Protein AF-A0A924GTP0-F1 (afdb_monomer)

Mean predicted aligned error: 14.66 Å

Secondary structure (DSSP, 8-state):
------------------PPPTT-----------HHHHHHHHHHHHHHHHHHHHHHHHHHHHHHHHHHHHHHHHHT-GGGSPPHHHH-TTS-HHHHHHHHHHHHSPPBS--HHHHHHHHHHTTPPPPGGGHHHHHHHHHHHHH-TTSPPHHHHHHHHHHHHHHBPP-HHHHHHHHHHHHHHTT-

Sequence (184 aa):
ASTDNKFEPYRPERSSEVRPDRNERPTFEERGPRLGDAAFRAQREAFEAANQALKKLNMHAHGEVLTNLLAAWEKRDPAQLPGAQELGKQVTPAVRSSWVQALASAPGKDATEALLRLEIAAELPTPAEHISARRMLQLQLLTKRNAPAPAETWGEDAAKVLGASFDAGNARRVQNALKALLKR

pLDDT: mean 79.03, std 15.85, range [40.62, 94.19]

Foldseek 3Di:
DDDDDDDDPDDPDPDPPDDPDPPPPPPPPPPPQDPVNVVVVVVVVVVVVVVVVVVVVLVVLLVVLLVLCLVCLQVLPLVSHDDQVSLHDLRDPVLNVLLSVLSVDAADADLLLLLLLLCVLLVHDDDPVCPVVNVVSVVVVVVVPPDDHSVVCNSVSLSNVSNHHDDPVSSVSSSSSSSSSSVD

Structure (mmCIF, N/CA/C/O backbone):
data_AF-A0A924GTP0-F1
#
_entry.id   AF-A0A924GTP0-F1
#
loop_
_atom_site.group_PDB
_atom_site.id
_atom_site.type_symbol
_atom_site.label_atom_id
_atom_site.label_alt_id
_atom_site.label_comp_id
_atom_site.label_asym_id
_atom_site.label_entity_id
_atom_site.label_seq_id
_atom_site.pdbx_PDB_ins_code
_atom_site.Cartn_x
_atom_site.Cartn_y
_atom_site.Cartn_z
_atom_site.occupancy
_atom_site.B_iso_or_equiv
_atom_site.auth_seq_id
_atom_site.auth_comp_id
_atom_site.auth_asym_id
_atom_site.auth_atom_id
_atom_site.pdbx_PDB_model_num
ATOM 1 N N . ALA A 1 1 ? 89.848 43.983 -44.344 1.00 41.53 1 ALA A N 1
ATOM 2 C CA . ALA A 1 1 ? 89.351 42.598 -44.471 1.00 41.53 1 ALA A CA 1
ATOM 3 C C . ALA A 1 1 ? 88.025 42.621 -45.225 1.00 41.53 1 ALA A C 1
ATOM 5 O O . ALA A 1 1 ? 87.325 43.619 -45.109 1.00 41.53 1 ALA A O 1
ATOM 6 N N . SER A 1 2 ? 87.730 41.536 -45.948 1.00 44.06 2 SER A N 1
ATOM 7 C CA . SER A 1 2 ? 86.544 41.256 -46.785 1.00 44.06 2 SER A CA 1
ATOM 8 C C . SER A 1 2 ? 86.540 41.906 -48.174 1.00 44.06 2 SER A C 1
ATOM 10 O O . SER A 1 2 ? 86.071 43.023 -48.335 1.00 44.06 2 SER A O 1
ATOM 12 N N . THR A 1 3 ? 87.284 41.375 -49.148 1.00 43.28 3 THR A N 1
ATOM 13 C CA . THR A 1 3 ? 86.959 40.239 -50.053 1.00 43.28 3 THR A CA 1
ATOM 14 C C . THR A 1 3 ? 85.779 40.498 -50.990 1.00 43.28 3 THR A C 1
ATOM 16 O O . THR A 1 3 ? 84.624 40.239 -50.662 1.00 43.28 3 THR A O 1
ATOM 19 N N . ASP A 1 4 ? 86.159 40.969 -52.177 1.00 46.31 4 ASP A N 1
ATOM 20 C CA . ASP A 1 4 ? 85.609 40.651 -53.495 1.00 46.31 4 ASP A CA 1
ATOM 21 C C . ASP A 1 4 ? 85.012 39.230 -53.556 1.00 46.31 4 ASP A C 1
ATOM 23 O O . ASP A 1 4 ? 85.678 38.267 -53.174 1.00 46.31 4 ASP A O 1
ATOM 27 N N . ASN A 1 5 ? 83.768 39.096 -54.024 1.00 45.53 5 ASN A N 1
ATOM 28 C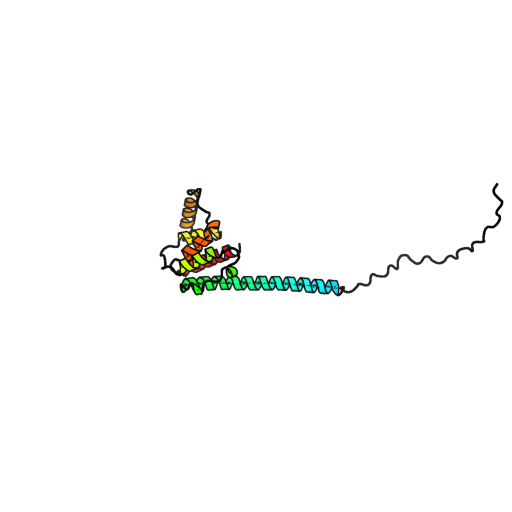 CA . ASN A 1 5 ? 83.212 37.819 -54.478 1.00 45.53 5 ASN A CA 1
ATOM 29 C C . ASN A 1 5 ? 82.166 38.045 -55.574 1.00 45.53 5 ASN A C 1
ATOM 31 O O . ASN A 1 5 ? 80.953 38.043 -55.381 1.00 45.53 5 ASN A O 1
ATOM 35 N N . LYS A 1 6 ? 82.725 38.225 -56.764 1.00 52.47 6 LYS A N 1
ATOM 36 C CA . LYS A 1 6 ? 82.162 37.959 -58.081 1.00 52.47 6 LYS A CA 1
ATOM 37 C C . LYS A 1 6 ? 81.762 36.481 -58.217 1.00 52.47 6 LYS A C 1
ATOM 39 O O . LYS A 1 6 ? 82.627 35.671 -58.520 1.00 52.47 6 LYS A O 1
ATOM 44 N N . PHE A 1 7 ? 80.484 36.141 -58.034 1.00 44.06 7 PHE A N 1
ATOM 45 C CA . PHE A 1 7 ? 79.791 35.047 -58.746 1.00 44.06 7 PHE A CA 1
ATOM 46 C C . PHE A 1 7 ? 78.300 35.028 -58.358 1.00 44.06 7 PHE A C 1
ATOM 48 O O . PHE A 1 7 ? 77.915 34.449 -57.345 1.00 44.06 7 PHE A O 1
ATOM 55 N N . GLU A 1 8 ? 77.443 35.661 -59.157 1.00 56.91 8 GLU A N 1
ATOM 56 C CA . GLU A 1 8 ? 76.010 35.357 -59.130 1.00 56.91 8 GLU A CA 1
ATOM 57 C C . GLU A 1 8 ? 75.779 34.083 -59.955 1.00 56.91 8 GLU A C 1
ATOM 59 O O . GLU A 1 8 ? 76.124 34.061 -61.141 1.00 56.91 8 GLU A O 1
ATOM 64 N N . PRO A 1 9 ? 75.209 33.005 -59.390 1.00 50.00 9 PRO A N 1
ATOM 65 C CA . PRO A 1 9 ? 74.742 31.907 -60.212 1.00 50.00 9 PRO A CA 1
ATOM 66 C C . PRO A 1 9 ? 73.464 32.347 -60.933 1.00 50.00 9 PRO A C 1
ATOM 68 O O . PRO A 1 9 ? 72.458 32.681 -60.305 1.00 50.00 9 PRO A O 1
ATOM 71 N N . TYR A 1 10 ? 73.523 32.325 -62.265 1.00 50.88 10 TYR A N 1
ATOM 72 C CA . TYR A 1 10 ? 72.381 32.417 -63.171 1.00 50.88 10 TYR A CA 1
ATOM 73 C C . TYR A 1 10 ? 71.217 31.560 -62.648 1.00 50.88 10 TYR A C 1
ATOM 75 O O . TYR A 1 10 ? 71.296 30.330 -62.602 1.00 50.88 10 TYR A O 1
ATOM 83 N N . ARG A 1 11 ? 70.143 32.222 -62.213 1.00 49.50 11 ARG A N 1
ATOM 84 C CA . ARG A 1 11 ? 68.898 31.585 -61.789 1.00 49.50 11 ARG A CA 1
ATOM 85 C C . ARG A 1 11 ? 68.015 31.500 -63.035 1.00 49.50 11 ARG A C 1
ATOM 87 O O . ARG A 1 11 ? 67.624 32.556 -63.527 1.00 49.50 11 ARG A O 1
ATOM 94 N N . PRO A 1 12 ? 67.719 30.310 -63.585 1.00 48.91 12 PRO A N 1
ATOM 95 C CA . PRO A 1 12 ? 66.824 30.232 -64.727 1.00 48.91 12 PRO A CA 1
ATOM 96 C C . PRO A 1 12 ? 65.453 30.776 -64.313 1.00 48.91 12 PRO A C 1
ATOM 98 O O . PRO A 1 12 ? 64.913 30.390 -63.271 1.00 48.91 12 PRO A O 1
ATOM 101 N N . GLU A 1 13 ? 64.944 31.709 -65.120 1.00 44.00 13 GLU A N 1
ATOM 102 C CA . GLU A 1 13 ? 63.572 32.213 -65.104 1.00 44.00 13 GLU A CA 1
ATOM 103 C C . GLU A 1 13 ? 62.615 31.050 -64.831 1.00 44.00 13 GLU A C 1
ATOM 105 O O . GLU A 1 13 ? 62.528 30.101 -65.616 1.00 44.00 13 GLU A O 1
ATOM 110 N N . ARG A 1 14 ? 61.932 31.097 -63.679 1.00 40.91 14 ARG A N 1
ATOM 111 C CA . ARG A 1 14 ? 60.849 30.165 -63.370 1.00 40.91 14 ARG A CA 1
ATOM 112 C C . ARG A 1 14 ? 59.786 30.382 -64.431 1.00 40.91 14 ARG A C 1
ATOM 114 O O . ARG A 1 14 ? 59.050 31.365 -64.389 1.00 40.91 14 ARG A O 1
ATOM 121 N N . SER A 1 15 ? 59.736 29.442 -65.363 1.00 40.62 15 SER A N 1
ATOM 122 C CA . SER A 1 15 ? 58.627 29.220 -66.269 1.00 40.62 15 SER A CA 1
ATOM 123 C C . SER A 1 15 ? 57.331 29.391 -65.485 1.00 40.62 15 SER A C 1
ATOM 125 O O . SER A 1 15 ? 57.176 28.864 -64.381 1.00 40.62 15 SER A O 1
ATOM 127 N N . SER A 1 16 ? 56.431 30.190 -66.038 1.00 53.84 16 SER A N 1
ATOM 128 C CA . SER A 1 16 ? 55.080 30.423 -65.558 1.00 53.84 16 SER A CA 1
ATOM 129 C C . SER A 1 16 ? 54.275 29.121 -65.567 1.00 53.84 16 SER A C 1
ATOM 131 O O . SER A 1 16 ? 53.451 28.892 -66.447 1.00 53.84 16 SER A O 1
ATOM 133 N N . GLU A 1 17 ? 54.516 28.256 -64.589 1.00 48.06 17 GLU A N 1
ATOM 134 C CA . GLU A 1 17 ? 53.697 27.085 -64.307 1.00 48.06 17 GLU A CA 1
ATOM 135 C C . GLU A 1 17 ? 52.576 27.499 -63.356 1.00 48.06 17 GLU A C 1
ATOM 137 O O . GLU A 1 17 ? 52.746 27.674 -62.149 1.00 48.06 17 GLU A O 1
ATOM 142 N N . VAL A 1 18 ? 51.438 27.780 -63.993 1.00 50.38 18 VAL A N 1
ATOM 143 C CA . VAL A 1 18 ? 50.067 27.521 -63.545 1.00 50.38 18 VAL A CA 1
ATOM 144 C C . VAL A 1 18 ? 49.963 27.183 -62.057 1.00 50.38 18 VAL A C 1
ATOM 146 O O . VAL A 1 18 ? 50.215 26.062 -61.622 1.00 50.38 18 VAL A O 1
ATOM 149 N N . ARG A 1 19 ? 49.527 28.167 -61.265 1.00 54.31 19 ARG A N 1
ATOM 150 C CA . ARG A 1 19 ? 49.005 27.912 -59.921 1.00 54.31 19 ARG A CA 1
ATOM 151 C C . ARG 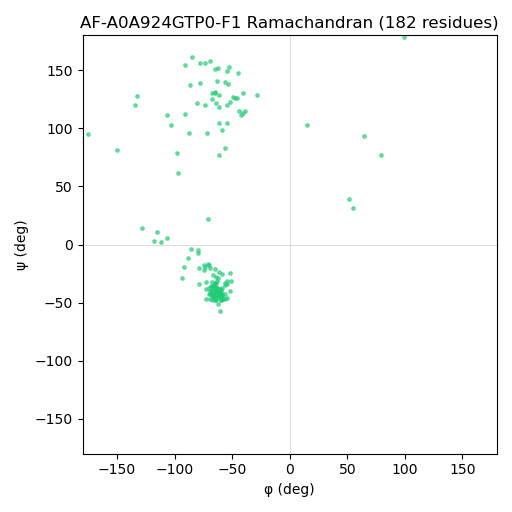A 1 19 ? 47.876 26.880 -60.047 1.00 54.31 19 ARG A C 1
ATOM 153 O O . ARG A 1 19 ? 46.903 27.199 -60.731 1.00 54.31 19 ARG A O 1
ATOM 160 N N . PRO A 1 20 ? 47.956 25.698 -59.411 1.00 48.50 20 PRO A N 1
ATOM 161 C CA . PRO A 1 20 ? 46.799 24.833 -59.343 1.00 48.50 20 PRO A CA 1
ATOM 162 C C . PRO A 1 20 ? 45.730 25.556 -58.524 1.00 48.50 20 PRO A C 1
ATOM 164 O O . PRO A 1 20 ? 45.992 26.153 -57.472 1.00 48.50 20 PRO A O 1
ATOM 167 N N . ASP A 1 21 ? 44.546 25.561 -59.109 1.00 51.19 21 ASP A N 1
ATOM 168 C CA . ASP A 1 21 ? 43.314 26.128 -58.609 1.00 51.19 21 ASP A CA 1
ATOM 169 C C . ASP A 1 21 ? 43.077 25.707 -57.146 1.00 51.19 21 ASP A C 1
ATOM 171 O O . ASP A 1 21 ? 43.093 24.530 -56.792 1.00 51.19 21 ASP A O 1
ATOM 175 N N . ARG A 1 22 ? 42.869 26.685 -56.256 1.00 51.41 22 ARG A N 1
ATOM 176 C CA . ARG A 1 22 ? 42.611 26.489 -54.814 1.00 51.41 22 ARG A CA 1
ATOM 177 C C . ARG A 1 22 ? 41.211 25.899 -54.551 1.00 51.41 22 ARG A C 1
ATOM 179 O O . ARG A 1 22 ? 40.677 26.059 -53.459 1.00 51.41 22 ARG A O 1
ATOM 186 N N . ASN A 1 23 ? 40.606 25.235 -55.528 1.00 51.03 23 ASN A N 1
ATOM 187 C CA . ASN A 1 23 ? 39.231 24.762 -55.453 1.00 51.03 23 ASN A CA 1
ATOM 188 C C . ASN A 1 23 ? 39.085 23.236 -55.537 1.00 51.03 23 ASN A C 1
ATOM 190 O O . ASN A 1 23 ? 37.979 22.731 -55.387 1.00 51.03 23 ASN A O 1
ATOM 194 N N . GLU A 1 24 ? 40.182 22.480 -55.611 1.00 50.56 24 GLU A N 1
ATOM 195 C CA . GLU A 1 24 ? 40.168 21.024 -55.411 1.00 50.56 24 GLU A CA 1
ATOM 196 C C . GLU A 1 24 ? 40.558 20.673 -53.973 1.00 50.56 24 GLU A C 1
ATOM 198 O O . GLU A 1 24 ? 41.538 19.991 -53.675 1.00 50.56 24 GLU A O 1
ATOM 203 N N . ARG A 1 25 ? 39.747 21.148 -53.025 1.00 48.94 25 ARG A N 1
ATOM 204 C CA . ARG A 1 25 ? 39.610 20.421 -51.763 1.00 48.94 25 ARG A CA 1
ATOM 205 C C . ARG A 1 25 ? 38.979 19.085 -52.168 1.00 48.94 25 ARG A C 1
ATOM 207 O O . ARG A 1 25 ? 37.904 19.152 -52.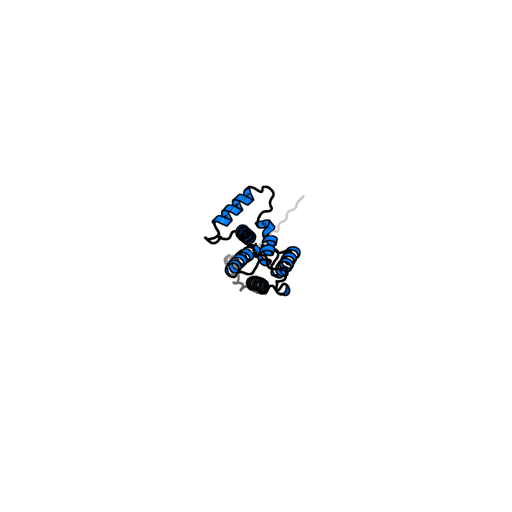765 1.00 48.94 25 ARG A O 1
ATOM 214 N N . PRO A 1 26 ? 39.589 17.910 -51.905 1.00 48.31 26 PRO A N 1
ATOM 215 C CA . PRO A 1 26 ? 38.904 16.654 -52.169 1.00 48.31 26 PRO A CA 1
ATOM 216 C C . PRO A 1 26 ? 37.554 16.773 -51.481 1.00 48.31 26 PRO A C 1
ATOM 218 O O . PRO A 1 26 ? 37.496 17.116 -50.291 1.00 48.31 26 PRO A O 1
ATOM 221 N N . THR A 1 27 ? 36.483 16.626 -52.265 1.00 52.38 27 THR A N 1
ATOM 222 C CA . THR A 1 27 ? 35.139 16.454 -51.735 1.00 52.38 27 THR A CA 1
ATOM 223 C C . THR A 1 27 ? 35.315 15.462 -50.608 1.00 52.38 27 THR A C 1
ATOM 225 O O . THR A 1 27 ? 35.855 14.377 -50.816 1.00 52.38 27 THR A O 1
ATOM 228 N N . PHE A 1 28 ? 35.055 15.905 -49.376 1.00 51.06 28 PHE A N 1
ATOM 229 C CA . PHE A 1 28 ? 35.079 15.008 -48.236 1.00 51.06 28 PHE A CA 1
ATOM 230 C C . PHE A 1 28 ? 34.110 13.921 -48.665 1.00 51.06 28 PHE A C 1
ATOM 232 O O . PHE A 1 28 ? 32.918 14.212 -48.766 1.00 51.06 28 PHE A O 1
ATOM 239 N N . GLU A 1 29 ? 34.632 12.754 -49.061 1.00 47.09 29 GLU A N 1
ATOM 240 C CA . GLU A 1 29 ? 33.796 11.616 -49.387 1.00 47.09 29 GLU A CA 1
ATOM 241 C C . GLU A 1 29 ? 32.792 11.569 -48.258 1.00 47.09 29 GLU A C 1
ATOM 243 O O . GLU A 1 29 ? 33.175 11.675 -47.082 1.00 47.09 29 GLU A O 1
ATOM 248 N N . GLU A 1 30 ? 31.520 11.564 -48.637 1.00 51.97 30 GLU A N 1
ATOM 249 C CA . GLU A 1 30 ? 30.397 11.323 -47.761 1.00 51.97 30 GLU A CA 1
ATOM 250 C C . GLU A 1 30 ? 30.678 9.966 -47.129 1.00 51.97 30 GLU A C 1
ATOM 252 O O . GLU A 1 30 ? 30.353 8.911 -47.668 1.00 51.97 30 GLU A O 1
ATOM 257 N N . ARG A 1 31 ? 31.490 10.001 -46.069 1.00 49.69 31 ARG A N 1
ATOM 258 C CA . ARG A 1 31 ? 32.124 8.839 -45.482 1.00 49.69 31 ARG A CA 1
ATOM 259 C C . ARG A 1 31 ? 30.954 8.161 -44.820 1.00 49.69 31 ARG A C 1
ATOM 261 O O . ARG A 1 31 ? 30.527 8.596 -43.748 1.00 49.69 31 ARG A O 1
ATOM 268 N N . GLY A 1 32 ? 30.387 7.200 -45.550 1.00 62.91 32 GLY A N 1
ATOM 269 C CA . GLY A 1 32 ? 29.200 6.467 -45.159 1.00 62.91 32 GLY A CA 1
ATOM 270 C C . GLY A 1 32 ? 29.324 6.062 -43.695 1.00 62.91 32 GLY A C 1
ATOM 271 O O . GLY A 1 32 ? 30.455 5.873 -43.225 1.00 62.91 32 GLY A O 1
ATOM 272 N N . PRO A 1 33 ? 28.195 6.005 -42.966 1.00 62.41 33 PRO A N 1
ATOM 273 C CA . PRO A 1 33 ? 28.162 5.972 -41.510 1.00 62.41 33 PRO A CA 1
ATOM 274 C C . PRO A 1 33 ? 29.266 5.067 -40.986 1.00 62.41 33 PRO A C 1
ATOM 276 O O . PRO A 1 33 ? 29.264 3.868 -41.273 1.00 62.41 33 PRO A O 1
ATOM 279 N N . ARG A 1 34 ? 30.265 5.653 -40.306 1.00 61.81 34 ARG A N 1
ATOM 280 C CA . ARG A 1 34 ? 31.403 4.885 -39.794 1.00 61.81 34 ARG A CA 1
ATOM 281 C C . ARG A 1 34 ? 30.820 3.689 -39.057 1.00 61.81 34 ARG A C 1
ATOM 283 O O . ARG A 1 34 ? 29.966 3.884 -38.198 1.00 61.81 34 ARG A O 1
ATOM 290 N N . LEU A 1 35 ? 31.258 2.475 -39.393 1.00 58.44 35 LEU A N 1
ATOM 291 C CA . LEU A 1 35 ? 30.751 1.251 -38.760 1.00 58.44 35 LEU A CA 1
ATOM 292 C C . LEU A 1 35 ? 30.803 1.358 -37.228 1.00 58.44 35 LEU A C 1
ATOM 294 O O . LEU A 1 35 ? 29.899 0.875 -36.564 1.00 58.44 35 LEU A O 1
ATOM 298 N N . GLY A 1 36 ? 31.784 2.091 -36.683 1.00 69.12 36 GLY A N 1
ATOM 299 C CA . GLY A 1 36 ? 31.811 2.514 -35.282 1.00 69.12 36 GLY A CA 1
ATOM 300 C C . GLY A 1 36 ? 30.624 3.399 -34.880 1.00 69.12 36 GLY A C 1
ATOM 301 O O . GLY A 1 36 ? 29.878 3.022 -33.991 1.00 69.12 36 GLY A O 1
ATOM 302 N N . ASP A 1 37 ? 30.391 4.538 -35.534 1.00 72.81 37 ASP A N 1
ATOM 303 C CA . ASP A 1 37 ? 29.291 5.456 -35.187 1.00 72.81 37 ASP A CA 1
ATOM 304 C C . ASP A 1 37 ? 27.899 4.820 -35.365 1.00 72.81 37 ASP A C 1
ATOM 306 O O . ASP A 1 37 ? 27.010 5.046 -34.543 1.00 72.81 37 ASP A O 1
ATOM 310 N N . ALA A 1 38 ? 27.701 3.996 -36.399 1.00 74.69 38 ALA A N 1
ATOM 311 C CA . ALA A 1 38 ? 26.460 3.250 -36.612 1.00 74.69 38 ALA A CA 1
ATOM 312 C C . ALA A 1 38 ? 26.278 2.124 -35.578 1.00 74.69 38 ALA A C 1
ATOM 314 O O . ALA A 1 38 ? 25.193 1.984 -35.015 1.00 74.69 38 ALA A O 1
ATOM 315 N N . ALA A 1 39 ? 27.337 1.369 -35.262 1.00 72.94 39 ALA A N 1
ATOM 316 C CA . ALA A 1 39 ? 27.290 0.322 -34.242 1.00 72.94 39 ALA A CA 1
ATOM 317 C C . ALA A 1 39 ? 27.128 0.890 -32.824 1.00 72.94 39 ALA A C 1
ATOM 319 O O . ALA A 1 39 ? 26.391 0.314 -32.031 1.00 72.94 39 ALA A O 1
ATOM 320 N N . PHE A 1 40 ? 27.735 2.036 -32.497 1.00 75.06 40 PHE A N 1
ATOM 321 C CA . PHE A 1 40 ? 27.538 2.708 -31.209 1.00 75.06 40 PHE A CA 1
ATOM 322 C C . PHE A 1 40 ? 26.128 3.282 -31.070 1.00 75.06 40 PHE A C 1
ATOM 324 O O . PHE A 1 40 ? 25.565 3.234 -29.977 1.00 75.06 40 PHE A O 1
ATOM 331 N N . ARG A 1 41 ? 25.518 3.782 -32.155 1.00 79.38 41 ARG A N 1
ATOM 332 C CA . ARG A 1 41 ? 24.093 4.151 -32.148 1.00 79.38 41 ARG A CA 1
ATOM 333 C C . ARG A 1 41 ? 23.207 2.931 -31.946 1.00 79.38 41 ARG A C 1
ATOM 335 O O . ARG A 1 41 ? 22.395 2.957 -31.034 1.00 79.38 41 ARG A O 1
ATOM 342 N N . ALA A 1 42 ? 23.436 1.849 -32.688 1.00 80.25 42 ALA A N 1
ATOM 343 C CA . ALA A 1 42 ? 22.695 0.602 -32.513 1.00 80.25 42 ALA A CA 1
ATOM 344 C C . ALA A 1 42 ? 22.861 0.020 -31.096 1.00 80.25 42 ALA A C 1
ATOM 346 O O . ALA A 1 42 ? 21.894 -0.439 -30.500 1.00 80.25 42 ALA A O 1
ATOM 347 N N . GLN A 1 43 ? 24.061 0.090 -30.507 1.00 79.44 43 GLN A N 1
ATOM 348 C CA . GLN A 1 43 ? 24.315 -0.332 -29.128 1.00 79.44 43 GLN A CA 1
ATOM 349 C C . GLN A 1 43 ? 23.608 0.578 -28.115 1.00 79.44 43 GLN A C 1
ATOM 351 O O . GLN A 1 43 ? 23.033 0.086 -27.145 1.00 79.44 43 GLN A O 1
ATOM 356 N N . ARG A 1 44 ? 23.629 1.898 -28.333 1.00 85.25 44 ARG A N 1
ATOM 357 C CA . ARG A 1 44 ? 22.935 2.871 -27.481 1.00 85.25 44 ARG A CA 1
ATOM 358 C C . ARG A 1 44 ? 21.422 2.683 -27.548 1.00 85.25 44 ARG A C 1
ATOM 360 O O . ARG A 1 44 ? 20.782 2.654 -26.504 1.00 85.25 44 ARG A O 1
ATOM 367 N N . GLU A 1 45 ? 20.877 2.490 -28.743 1.00 83.19 45 GLU A N 1
ATOM 368 C CA . GLU A 1 45 ? 19.465 2.186 -28.983 1.00 83.19 45 GLU A CA 1
ATOM 369 C C . GLU A 1 45 ? 19.075 0.836 -28.374 1.00 83.19 45 GLU A C 1
ATOM 371 O O . GLU A 1 45 ? 18.039 0.745 -27.724 1.00 83.19 45 GLU A O 1
ATOM 376 N N . ALA A 1 46 ? 19.917 -0.197 -28.487 1.00 76.62 46 ALA A N 1
ATOM 377 C CA . ALA A 1 46 ? 19.684 -1.495 -27.855 1.00 76.62 46 ALA A CA 1
ATOM 378 C C . ALA A 1 46 ? 19.706 -1.405 -26.321 1.00 76.62 46 ALA A C 1
ATOM 380 O O . ALA A 1 46 ? 18.868 -2.011 -25.654 1.00 76.62 46 ALA A O 1
ATOM 381 N N . PHE A 1 47 ? 20.622 -0.622 -25.746 1.00 83.06 47 PHE A N 1
ATOM 382 C CA . PHE A 1 47 ? 20.675 -0.382 -24.304 1.00 83.06 47 PHE A CA 1
ATOM 383 C C . PHE A 1 47 ? 19.468 0.427 -23.818 1.00 83.06 47 PHE A C 1
ATOM 385 O O . PHE A 1 47 ? 18.889 0.136 -22.770 1.00 83.06 47 PHE A O 1
ATOM 392 N N . GLU A 1 48 ? 19.045 1.428 -24.584 1.00 84.06 48 GLU A N 1
ATOM 393 C CA . GLU A 1 48 ? 17.847 2.204 -24.290 1.00 84.06 48 GLU A CA 1
ATOM 394 C C . GLU A 1 48 ? 16.580 1.346 -24.409 1.00 84.06 48 GLU A C 1
ATOM 396 O O . GLU A 1 48 ? 15.747 1.362 -23.504 1.00 84.06 48 GLU A O 1
ATOM 401 N N . ALA A 1 49 ? 16.475 0.511 -25.444 1.00 78.31 49 ALA A N 1
ATOM 402 C CA . ALA A 1 49 ? 15.395 -0.453 -25.622 1.00 78.31 49 ALA A CA 1
ATOM 403 C C . ALA A 1 49 ? 15.363 -1.497 -24.495 1.00 78.31 49 ALA A C 1
ATOM 405 O O . ALA A 1 49 ? 14.285 -1.800 -23.986 1.00 78.31 49 ALA A O 1
ATOM 406 N N . ALA A 1 50 ? 16.519 -1.997 -24.047 1.00 71.81 50 ALA A N 1
ATOM 407 C CA . ALA A 1 50 ? 16.620 -2.907 -22.908 1.00 71.81 50 ALA A CA 1
ATOM 408 C C . ALA A 1 50 ? 16.163 -2.230 -21.608 1.00 71.81 50 ALA A C 1
ATOM 410 O O . ALA A 1 50 ? 15.357 -2.794 -20.872 1.00 71.81 50 ALA A O 1
ATOM 411 N N . ASN A 1 51 ? 16.584 -0.989 -21.351 1.00 81.50 51 ASN A N 1
ATOM 412 C CA . ASN A 1 51 ? 16.112 -0.226 -20.194 1.00 81.50 51 ASN A CA 1
ATOM 413 C C . ASN A 1 51 ? 14.609 0.067 -20.262 1.00 81.50 51 ASN A C 1
ATOM 415 O O . ASN A 1 51 ? 13.912 -0.023 -19.251 1.00 81.50 51 ASN A O 1
ATOM 419 N N . GLN A 1 52 ? 14.079 0.383 -21.445 1.00 79.31 52 GLN A N 1
ATOM 420 C CA . GLN A 1 52 ? 12.643 0.560 -21.645 1.00 79.31 52 GLN A CA 1
ATOM 421 C C . GLN A 1 52 ? 11.879 -0.755 -21.452 1.00 79.31 52 GLN A C 1
ATOM 423 O O . GLN A 1 52 ? 10.813 -0.742 -20.841 1.00 79.31 52 GLN A O 1
ATOM 428 N N . ALA A 1 53 ? 12.410 -1.885 -21.921 1.00 68.19 53 ALA A N 1
ATOM 429 C CA . ALA A 1 53 ? 11.831 -3.208 -21.710 1.00 68.19 53 ALA A CA 1
ATOM 430 C C . ALA A 1 53 ? 11.839 -3.589 -20.224 1.00 68.19 53 ALA A C 1
ATOM 432 O O . ALA A 1 53 ? 10.803 -3.989 -19.707 1.00 68.19 53 ALA A O 1
ATOM 433 N N . LEU A 1 54 ? 12.943 -3.362 -19.507 1.00 68.81 54 LEU A N 1
ATOM 434 C CA . LEU A 1 54 ? 13.025 -3.552 -18.055 1.00 68.81 54 LEU A CA 1
ATOM 435 C C . LEU A 1 54 ? 12.038 -2.649 -17.311 1.00 68.81 54 LEU A C 1
ATOM 437 O O . LEU A 1 54 ? 11.345 -3.105 -16.408 1.00 68.81 54 LEU A O 1
ATOM 441 N N . LYS A 1 55 ? 11.903 -1.382 -17.717 1.00 69.94 55 LYS A N 1
ATOM 442 C CA . LYS A 1 55 ? 10.912 -0.468 -17.138 1.00 69.94 55 LYS A CA 1
ATOM 443 C C . LYS A 1 55 ? 9.483 -0.951 -17.391 1.00 69.94 55 LYS A C 1
ATOM 445 O O . LYS A 1 55 ? 8.662 -0.892 -16.480 1.00 69.94 55 LYS A O 1
ATOM 450 N N . LYS A 1 56 ? 9.186 -1.455 -18.594 1.00 63.09 56 LYS A N 1
ATOM 451 C CA . LYS A 1 56 ? 7.882 -2.044 -18.939 1.00 63.09 56 LYS A CA 1
ATOM 452 C C . LYS A 1 56 ? 7.611 -3.306 -18.118 1.00 63.09 56 LYS A C 1
ATOM 454 O O . LYS A 1 56 ? 6.546 -3.402 -17.520 1.00 63.09 56 LYS A O 1
ATOM 459 N N . LEU A 1 57 ? 8.573 -4.222 -18.028 1.00 58.16 57 LEU A N 1
ATOM 460 C CA . LEU A 1 57 ? 8.469 -5.441 -17.222 1.00 58.16 57 LEU A CA 1
ATOM 461 C C . LEU A 1 57 ? 8.265 -5.115 -15.746 1.00 58.16 57 LEU A C 1
ATOM 463 O O . LEU A 1 57 ? 7.345 -5.647 -15.142 1.00 58.16 57 LEU A O 1
ATOM 467 N N . ASN A 1 58 ? 9.027 -4.171 -15.194 1.00 63.88 58 ASN A N 1
ATOM 468 C CA . ASN A 1 58 ? 8.833 -3.717 -13.821 1.00 63.88 58 ASN A CA 1
ATOM 469 C C . ASN A 1 58 ? 7.446 -3.097 -13.638 1.00 63.88 58 ASN A C 1
ATOM 471 O O . ASN A 1 58 ? 6.768 -3.405 -12.670 1.00 63.88 58 ASN A O 1
ATOM 475 N N . MET A 1 59 ? 6.963 -2.273 -14.574 1.00 64.56 59 MET A N 1
ATOM 476 C CA . MET A 1 59 ? 5.601 -1.727 -14.504 1.00 64.56 59 MET A CA 1
ATOM 477 C C . MET A 1 59 ? 4.517 -2.815 -14.525 1.00 64.56 59 MET A C 1
ATOM 479 O O . MET A 1 59 ? 3.524 -2.675 -13.808 1.00 64.56 59 MET A O 1
ATOM 483 N N . HIS A 1 60 ? 4.697 -3.875 -15.315 1.00 61.66 60 HIS A N 1
ATOM 484 C CA . HIS A 1 60 ? 3.795 -5.029 -15.338 1.00 61.66 60 HIS A CA 1
ATOM 485 C C . HIS A 1 60 ? 3.881 -5.840 -14.037 1.00 61.66 60 HIS A C 1
ATOM 487 O O . HIS A 1 60 ? 2.849 -6.084 -13.413 1.00 61.66 60 HIS A O 1
ATOM 493 N N . ALA A 1 61 ? 5.093 -6.142 -13.570 1.00 69.12 61 ALA A N 1
ATOM 494 C CA . ALA A 1 61 ? 5.339 -6.849 -12.318 1.00 69.12 61 ALA A CA 1
ATOM 495 C C . ALA A 1 61 ? 4.779 -6.082 -11.109 1.00 69.12 61 ALA A C 1
ATOM 497 O O . ALA A 1 61 ? 4.109 -6.666 -10.270 1.00 69.12 61 ALA A O 1
ATOM 498 N N . HIS A 1 62 ? 4.934 -4.756 -11.041 1.00 70.94 62 HIS A N 1
ATOM 499 C CA . HIS A 1 62 ? 4.350 -3.945 -9.964 1.00 70.94 62 HIS A CA 1
ATOM 500 C C . HIS A 1 62 ? 2.811 -3.983 -9.957 1.00 70.94 62 HIS A C 1
ATOM 502 O O . HIS A 1 62 ? 2.192 -3.879 -8.897 1.00 70.94 62 HIS A O 1
ATOM 508 N N . GLY A 1 63 ? 2.174 -4.120 -11.126 1.00 76.69 63 GLY A N 1
ATOM 509 C CA . GLY A 1 63 ? 0.724 -4.312 -11.221 1.00 76.69 63 GLY A CA 1
ATOM 510 C C . GLY A 1 63 ? 0.279 -5.678 -10.694 1.00 76.69 63 GLY A C 1
ATOM 511 O O . GLY A 1 63 ? -0.729 -5.774 -9.989 1.00 76.69 63 GLY A O 1
ATOM 512 N N . GLU A 1 64 ? 1.056 -6.715 -10.989 1.00 83.44 64 GLU A N 1
ATOM 513 C CA . GLU A 1 64 ? 0.835 -8.077 -10.501 1.00 83.44 64 GLU A CA 1
ATOM 514 C C . GLU A 1 64 ? 1.057 -8.180 -8.985 1.00 83.44 64 GLU A C 1
ATOM 516 O O . GLU A 1 64 ? 0.203 -8.698 -8.275 1.00 83.44 64 GLU A O 1
ATOM 521 N N . VAL A 1 65 ? 2.119 -7.563 -8.462 1.00 88.00 65 VAL A N 1
ATOM 522 C CA . VAL A 1 65 ? 2.436 -7.481 -7.025 1.00 88.00 65 VAL A CA 1
ATOM 523 C C . VAL A 1 65 ? 1.274 -6.897 -6.220 1.00 88.00 65 VAL A C 1
ATOM 525 O O . VAL A 1 65 ? 0.883 -7.461 -5.201 1.00 88.00 65 VAL A O 1
ATOM 528 N N . LEU A 1 66 ? 0.672 -5.796 -6.682 1.00 87.38 66 LEU A N 1
ATOM 529 C CA . LEU A 1 66 ? -0.501 -5.214 -6.018 1.00 87.38 66 LEU A CA 1
ATOM 530 C C . LEU A 1 66 ? -1.717 -6.144 -6.062 1.00 87.38 66 LEU A C 1
ATOM 532 O O . LEU A 1 66 ? -2.495 -6.177 -5.113 1.00 87.38 66 LEU A O 1
ATOM 536 N N . THR A 1 67 ? -1.885 -6.889 -7.152 1.00 87.94 67 THR A N 1
ATOM 537 C CA . THR A 1 67 ? -2.985 -7.851 -7.298 1.00 87.94 67 THR A CA 1
ATOM 538 C C . THR A 1 67 ? -2.792 -9.035 -6.349 1.00 87.94 67 THR A C 1
ATOM 540 O O . THR A 1 67 ? -3.727 -9.407 -5.644 1.00 87.94 67 THR A O 1
ATOM 543 N N . ASN A 1 68 ? -1.565 -9.548 -6.239 1.00 89.19 68 ASN A N 1
ATOM 544 C CA . ASN A 1 68 ? -1.195 -10.608 -5.301 1.00 89.19 68 ASN A CA 1
ATOM 545 C C . ASN A 1 68 ? -1.352 -10.155 -3.844 1.00 89.19 68 ASN A C 1
ATOM 547 O O . ASN A 1 68 ? -1.871 -10.906 -3.025 1.00 89.19 68 ASN A O 1
ATOM 551 N N . LEU A 1 69 ? -0.996 -8.906 -3.524 1.00 91.19 69 LEU A N 1
ATOM 552 C CA . LEU A 1 69 ? -1.214 -8.329 -2.194 1.00 91.19 69 LEU A CA 1
ATOM 553 C C . LEU A 1 69 ? -2.704 -8.268 -1.826 1.00 91.19 69 LEU A C 1
ATOM 555 O O . LEU A 1 69 ? -3.069 -8.611 -0.703 1.00 91.19 69 LEU A O 1
ATOM 559 N N . LEU A 1 70 ? -3.574 -7.865 -2.757 1.00 91.69 70 LEU A N 1
ATOM 560 C CA . LEU A 1 70 ? -5.022 -7.860 -2.517 1.00 91.69 70 LEU A CA 1
ATOM 561 C C . LEU A 1 70 ? -5.587 -9.276 -2.384 1.00 91.69 70 LEU A C 1
ATOM 563 O O . LEU A 1 70 ? -6.404 -9.506 -1.499 1.00 91.69 70 LEU A O 1
ATOM 567 N N . ALA A 1 71 ? -5.129 -10.222 -3.207 1.00 91.38 71 ALA A N 1
ATOM 568 C CA . ALA A 1 71 ? -5.540 -11.622 -3.119 1.00 91.38 71 ALA A CA 1
ATOM 569 C C . ALA A 1 71 ? -5.103 -12.266 -1.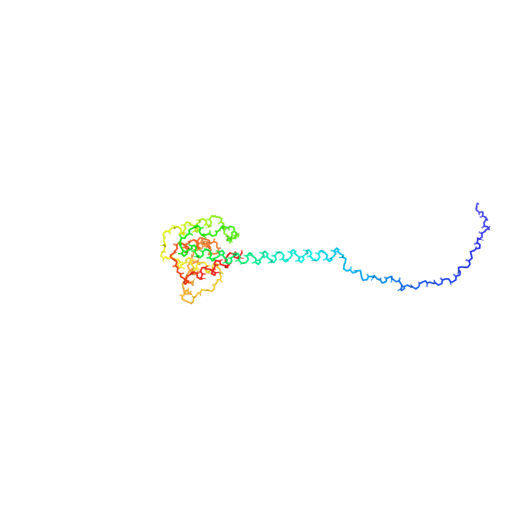792 1.00 91.38 71 ALA A C 1
ATOM 571 O O . ALA A 1 71 ? -5.874 -13.004 -1.179 1.00 91.38 71 ALA A O 1
ATOM 572 N N . ALA A 1 72 ? -3.896 -11.946 -1.314 1.00 91.88 72 ALA A N 1
ATOM 573 C CA . ALA A 1 72 ? -3.417 -12.340 0.007 1.00 91.88 72 ALA A CA 1
ATOM 574 C C . ALA A 1 72 ? -4.314 -11.764 1.111 1.00 91.88 72 ALA A C 1
ATOM 576 O O . ALA A 1 72 ? -4.676 -12.479 2.043 1.00 91.88 72 ALA A O 1
ATOM 577 N N . TRP A 1 73 ? -4.727 -10.497 0.983 1.00 92.56 73 TRP A N 1
ATOM 578 C CA . TRP A 1 73 ? -5.635 -9.864 1.938 1.00 92.56 73 TRP A CA 1
ATOM 579 C C . TRP A 1 73 ? -7.029 -10.501 1.956 1.00 92.56 73 TRP A C 1
ATOM 581 O O . TRP A 1 73 ? -7.536 -10.832 3.027 1.00 92.56 73 TRP A O 1
ATOM 591 N N . GLU A 1 74 ? -7.612 -10.735 0.782 1.00 91.25 74 GLU A N 1
ATOM 592 C CA . GLU A 1 74 ? -8.913 -11.387 0.609 1.00 91.25 74 GLU A CA 1
ATOM 593 C C . GLU A 1 74 ? -8.923 -12.804 1.198 1.00 91.25 74 GLU A C 1
ATOM 595 O O . GLU A 1 74 ? -9.814 -13.155 1.969 1.00 91.25 74 GLU A O 1
ATOM 600 N N . LYS A 1 75 ? -7.896 -13.607 0.890 1.00 90.19 75 LYS A N 1
ATOM 601 C CA . LYS A 1 75 ? -7.762 -14.988 1.383 1.00 90.19 75 LYS A CA 1
ATOM 602 C C . LYS A 1 75 ? -7.225 -15.084 2.808 1.00 90.19 75 LYS A C 1
ATOM 604 O O . LYS A 1 75 ? -7.175 -16.184 3.354 1.00 90.19 75 LYS A O 1
ATOM 609 N N . ARG A 1 76 ? -6.796 -13.962 3.396 1.00 89.69 76 ARG A N 1
ATOM 610 C CA . ARG A 1 76 ? -6.059 -13.917 4.667 1.00 89.69 76 ARG A CA 1
ATOM 611 C C . ARG A 1 76 ? -4.842 -14.843 4.690 1.00 89.69 76 ARG A C 1
ATOM 613 O O . ARG A 1 76 ? -4.536 -15.453 5.710 1.00 89.69 76 ARG A O 1
ATOM 620 N N . ASP A 1 77 ? -4.134 -14.923 3.567 1.00 89.19 77 ASP A N 1
ATOM 621 C CA . ASP A 1 77 ? -2.968 -15.789 3.415 1.00 89.19 77 ASP A CA 1
ATOM 622 C C . ASP A 1 77 ? -1.656 -14.984 3.496 1.00 89.19 77 ASP A C 1
ATOM 624 O O . ASP A 1 77 ? -1.266 -14.339 2.515 1.00 89.19 77 ASP A O 1
ATOM 628 N N . PRO A 1 78 ? -0.932 -15.023 4.633 1.00 88.06 78 PRO A N 1
ATOM 629 C CA . PRO A 1 78 ? 0.360 -14.357 4.777 1.00 88.06 78 PRO A CA 1
ATOM 630 C C . PRO A 1 78 ? 1.437 -14.869 3.815 1.00 88.06 78 PRO A C 1
ATOM 632 O O . PRO A 1 78 ? 2.369 -14.123 3.513 1.00 88.06 78 PRO A O 1
ATOM 635 N N . ALA A 1 79 ? 1.327 -16.103 3.313 1.00 86.00 79 ALA A N 1
ATOM 636 C CA . ALA A 1 79 ? 2.310 -16.677 2.398 1.00 86.00 79 ALA A CA 1
ATOM 637 C C . ALA A 1 79 ? 2.212 -16.093 0.979 1.00 86.00 79 ALA A C 1
ATOM 639 O O . ALA A 1 79 ? 3.197 -16.114 0.243 1.00 86.00 79 ALA A O 1
ATOM 640 N N . GLN A 1 80 ? 1.055 -15.535 0.605 1.00 85.81 80 GLN A N 1
ATOM 641 C CA . GLN A 1 80 ? 0.830 -14.907 -0.704 1.00 85.81 80 GLN A CA 1
ATOM 642 C C . GLN A 1 80 ? 1.267 -13.435 -0.758 1.00 85.81 80 GLN A C 1
ATOM 644 O O . GLN A 1 80 ? 1.215 -12.822 -1.824 1.00 85.81 80 GLN A O 1
ATOM 649 N N . LEU A 1 81 ? 1.717 -12.851 0.361 1.00 87.75 81 LEU A N 1
ATOM 650 C CA . LEU A 1 81 ? 2.248 -11.488 0.360 1.00 87.75 81 LEU A CA 1
ATOM 651 C C . LEU A 1 81 ? 3.569 -11.416 -0.422 1.00 87.75 81 LEU A C 1
ATOM 653 O O . LEU A 1 81 ? 4.536 -12.090 -0.036 1.00 87.75 81 LEU A O 1
ATOM 657 N N . PRO A 1 82 ? 3.664 -10.526 -1.429 1.00 87.31 82 PRO A N 1
ATOM 658 C CA . PRO A 1 82 ? 4.890 -10.313 -2.190 1.00 87.31 82 PRO A CA 1
ATOM 659 C C . PRO A 1 82 ? 6.105 -10.019 -1.304 1.00 87.31 82 PRO A C 1
ATOM 661 O O . PRO A 1 82 ? 5.997 -9.499 -0.183 1.00 87.31 82 PRO A O 1
ATOM 664 N N . GLY A 1 83 ? 7.286 -10.356 -1.811 1.00 85.38 83 GLY A N 1
ATOM 665 C CA . GLY A 1 83 ? 8.554 -10.050 -1.165 1.00 85.38 83 GLY A CA 1
ATOM 666 C C . GLY A 1 83 ? 8.776 -8.542 -1.024 1.00 85.38 83 GLY A C 1
ATOM 667 O O . GLY A 1 83 ? 8.325 -7.750 -1.848 1.00 85.38 83 GLY A O 1
ATOM 668 N N . ALA A 1 84 ? 9.540 -8.127 -0.006 1.00 84.50 84 ALA A N 1
ATOM 669 C CA . ALA A 1 84 ? 9.881 -6.711 0.191 1.00 84.50 84 ALA A CA 1
ATOM 670 C C . ALA A 1 84 ? 10.570 -6.096 -1.047 1.00 84.50 84 ALA A C 1
ATOM 672 O O . ALA A 1 84 ? 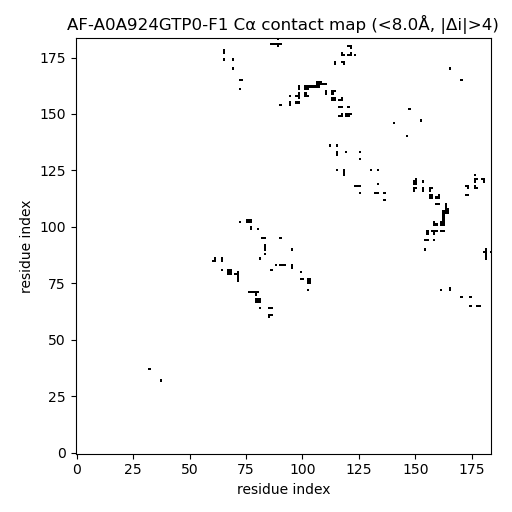10.301 -4.956 -1.408 1.00 84.50 84 ALA A O 1
ATOM 673 N N . GLN A 1 85 ? 11.388 -6.882 -1.756 1.00 82.00 85 GLN A N 1
ATOM 674 C CA . GLN A 1 85 ? 12.043 -6.457 -2.995 1.00 82.00 85 GLN A CA 1
ATOM 675 C C . GLN A 1 85 ? 11.050 -6.180 -4.138 1.00 82.00 85 GLN A C 1
ATOM 677 O O . GLN A 1 85 ? 11.282 -5.281 -4.944 1.00 82.00 85 GLN A O 1
ATOM 682 N N . GLU A 1 86 ? 9.950 -6.932 -4.204 1.00 84.12 86 GLU A N 1
ATOM 683 C CA . GLU A 1 86 ? 8.922 -6.812 -5.247 1.00 84.12 86 GLU A CA 1
ATOM 684 C C . GLU A 1 86 ? 7.987 -5.622 -4.989 1.00 84.12 86 GLU A C 1
ATOM 686 O O . GLU A 1 86 ? 7.549 -4.946 -5.922 1.00 84.12 86 GLU A O 1
ATOM 691 N N . LEU A 1 87 ? 7.731 -5.332 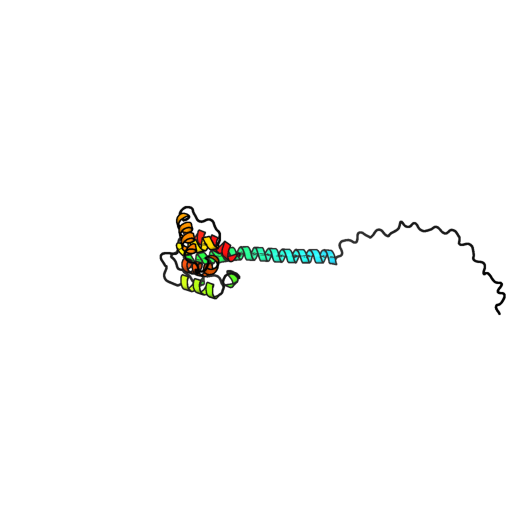-3.708 1.00 83.25 87 LEU A N 1
ATOM 692 C CA . LEU A 1 87 ? 7.006 -4.139 -3.259 1.00 83.25 87 LEU A CA 1
ATOM 693 C C . LEU A 1 87 ? 7.789 -2.851 -3.550 1.00 83.25 87 LEU A C 1
ATOM 695 O O . LEU A 1 87 ? 7.191 -1.800 -3.767 1.00 83.25 87 LEU A O 1
ATOM 699 N N . GLY A 1 88 ? 9.116 -2.940 -3.630 1.00 83.69 88 GLY A N 1
ATOM 700 C CA . GLY A 1 88 ? 9.995 -1.844 -4.012 1.00 83.69 88 GLY A CA 1
ATOM 701 C C . GLY A 1 88 ? 10.650 -1.150 -2.820 1.00 83.69 88 GLY A C 1
ATOM 702 O O . GLY A 1 88 ? 10.434 -1.481 -1.659 1.00 83.69 88 GLY A O 1
ATOM 703 N N . LYS A 1 89 ? 11.486 -0.152 -3.122 1.00 85.12 89 LYS A N 1
ATOM 704 C CA . LYS A 1 89 ? 12.407 0.473 -2.153 1.00 85.12 89 LYS A CA 1
ATOM 705 C C . LYS A 1 89 ? 11.713 1.218 -1.009 1.00 85.12 89 LYS A C 1
ATOM 707 O O . LYS A 1 89 ? 12.336 1.440 0.022 1.00 85.12 89 LYS A O 1
ATOM 712 N N . GLN A 1 90 ? 10.450 1.598 -1.195 1.00 85.31 90 GLN A N 1
ATOM 713 C CA . GLN A 1 90 ? 9.660 2.320 -0.197 1.00 85.31 90 GLN A CA 1
ATOM 714 C C . GLN A 1 90 ? 9.201 1.419 0.962 1.00 85.31 90 GLN A C 1
ATOM 716 O O . GLN A 1 90 ? 8.843 1.925 2.023 1.00 85.31 90 GLN A O 1
ATOM 721 N N . VAL A 1 91 ? 9.222 0.089 0.790 1.00 88.12 91 VAL A N 1
ATOM 722 C CA . VAL A 1 91 ? 8.825 -0.871 1.830 1.00 88.12 91 VAL A CA 1
ATOM 723 C C . VAL A 1 91 ? 10.061 -1.554 2.395 1.00 88.12 91 VAL A C 1
ATOM 725 O O . VAL A 1 91 ? 10.706 -2.371 1.739 1.00 88.12 91 VAL A O 1
ATOM 728 N N . THR A 1 92 ? 10.385 -1.253 3.650 1.00 90.69 92 THR A N 1
ATOM 729 C CA . THR A 1 92 ? 11.463 -1.957 4.350 1.00 90.69 92 THR A CA 1
ATOM 730 C C . THR A 1 92 ? 11.024 -3.377 4.733 1.00 90.69 92 THR A C 1
ATOM 732 O O . THR A 1 92 ? 9.827 -3.632 4.915 1.00 90.69 92 THR A O 1
ATOM 735 N N . PRO A 1 93 ? 11.966 -4.320 4.934 1.00 90.50 93 PRO A N 1
ATOM 736 C CA . PRO A 1 93 ? 11.634 -5.662 5.414 1.00 90.50 93 PRO A CA 1
ATOM 737 C C . PRO A 1 93 ? 10.838 -5.661 6.727 1.00 90.50 93 PRO A C 1
ATOM 739 O O . PRO A 1 93 ? 9.954 -6.493 6.898 1.00 90.50 93 PRO A O 1
ATOM 742 N N . ALA A 1 94 ? 11.099 -4.703 7.624 1.00 91.50 94 ALA A N 1
ATOM 743 C CA . ALA A 1 94 ? 10.371 -4.556 8.883 1.00 91.50 94 ALA A CA 1
ATOM 744 C C . ALA A 1 94 ? 8.894 -4.178 8.668 1.00 91.50 94 ALA A C 1
ATOM 746 O O . ALA A 1 94 ? 8.015 -4.777 9.285 1.00 91.50 94 ALA A O 1
ATOM 747 N N . VAL A 1 95 ? 8.611 -3.243 7.752 1.00 92.12 95 VAL A N 1
ATOM 748 C CA . VAL A 1 95 ? 7.233 -2.868 7.381 1.00 92.12 95 VAL A CA 1
ATOM 749 C C . VAL A 1 95 ? 6.515 -4.048 6.724 1.00 92.12 95 VAL A C 1
ATOM 751 O O . VAL A 1 95 ? 5.372 -4.343 7.050 1.00 92.12 95 VAL A O 1
ATOM 754 N N . ARG A 1 96 ? 7.196 -4.803 5.856 1.00 92.69 96 ARG A N 1
ATOM 755 C CA . ARG A 1 96 ? 6.610 -6.015 5.265 1.00 92.69 96 ARG A CA 1
ATOM 756 C C . ARG A 1 96 ? 6.274 -7.068 6.328 1.00 92.69 96 ARG A C 1
ATOM 758 O O . ARG A 1 96 ? 5.219 -7.692 6.251 1.00 92.69 96 ARG A O 1
ATOM 765 N N . SER A 1 97 ? 7.129 -7.253 7.332 1.00 93.00 97 SER A N 1
ATOM 766 C CA . SER A 1 97 ? 6.848 -8.163 8.450 1.00 93.00 97 SER A CA 1
ATOM 767 C C . SER A 1 97 ? 5.633 -7.726 9.273 1.00 93.00 97 SER A C 1
ATOM 769 O O . SER A 1 97 ? 4.845 -8.581 9.674 1.00 93.00 97 SER A O 1
ATOM 771 N N . SER A 1 98 ? 5.423 -6.418 9.477 1.00 93.81 98 SER A N 1
ATOM 772 C CA . SER A 1 98 ? 4.222 -5.932 10.171 1.00 93.81 98 SER A CA 1
ATOM 773 C C . SER A 1 98 ? 2.945 -6.178 9.359 1.00 93.81 98 SER A C 1
ATOM 775 O O . SER A 1 98 ? 1.910 -6.488 9.943 1.00 93.81 98 SER A O 1
ATOM 777 N N . TRP A 1 99 ? 3.014 -6.141 8.022 1.00 94.19 99 TRP A N 1
ATOM 778 C CA . TRP A 1 99 ? 1.888 -6.500 7.146 1.00 94.19 99 TRP A CA 1
ATOM 779 C C . TRP A 1 99 ? 1.539 -7.982 7.245 1.00 94.19 99 TRP A C 1
ATOM 781 O O . TRP A 1 99 ? 0.369 -8.328 7.385 1.00 94.19 99 TRP A O 1
ATOM 791 N N . VAL A 1 100 ? 2.553 -8.851 7.225 1.00 93.75 100 VAL A N 1
ATOM 792 C CA . VAL A 1 100 ? 2.389 -10.302 7.411 1.00 93.75 100 VAL A CA 1
ATOM 793 C C . VAL A 1 100 ? 1.738 -10.601 8.762 1.00 93.75 100 VAL A C 1
ATOM 795 O O . VAL A 1 100 ? 0.776 -11.365 8.829 1.00 93.75 100 VAL A O 1
ATOM 798 N N . GLN A 1 101 ? 2.216 -9.963 9.834 1.00 92.12 101 GLN A N 1
ATOM 799 C CA . GLN A 1 101 ? 1.662 -10.140 11.175 1.00 92.12 101 GLN A CA 1
ATOM 800 C C . GLN A 1 101 ? 0.222 -9.624 11.281 1.00 92.12 101 GLN A C 1
ATOM 802 O O . GLN A 1 101 ? -0.631 -10.299 11.860 1.00 92.12 101 GLN A O 1
ATOM 807 N N . ALA A 1 102 ? -0.065 -8.446 10.721 1.00 91.94 102 ALA A N 1
ATOM 808 C CA . ALA A 1 102 ? -1.409 -7.882 10.726 1.00 91.94 102 ALA A CA 1
ATOM 809 C C . ALA A 1 102 ? -2.388 -8.770 9.948 1.00 91.94 102 ALA A C 1
ATOM 811 O O . ALA A 1 102 ? -3.502 -9.007 10.414 1.00 91.94 102 ALA A O 1
ATOM 812 N N . LEU A 1 103 ? -1.957 -9.322 8.810 1.00 91.50 103 LEU A N 1
ATOM 813 C CA . LEU A 1 103 ? -2.790 -10.198 7.998 1.00 91.50 103 LEU A CA 1
ATOM 814 C C . LEU A 1 103 ? -3.097 -11.532 8.692 1.00 91.50 103 LEU A C 1
ATOM 816 O O . LEU A 1 103 ? -4.237 -11.994 8.634 1.00 91.50 103 LEU A O 1
ATOM 820 N N . ALA A 1 104 ? -2.097 -12.117 9.359 1.00 89.25 104 ALA A N 1
ATOM 821 C CA . ALA A 1 104 ? -2.229 -13.357 10.124 1.00 89.25 104 ALA A CA 1
ATOM 822 C C . ALA A 1 104 ? -3.042 -13.191 11.423 1.00 89.25 104 ALA A C 1
ATOM 824 O O . ALA A 1 104 ? -3.484 -14.176 12.012 1.00 89.25 104 ALA A O 1
ATOM 825 N N . SER A 1 105 ? -3.228 -11.953 11.886 1.00 87.06 105 SER A N 1
ATOM 826 C CA . SER A 1 105 ? -4.029 -11.644 13.070 1.00 87.06 105 SER A CA 1
ATOM 827 C C . SER A 1 105 ? -5.529 -11.680 12.763 1.00 87.06 105 SER A C 1
ATOM 829 O O . SER A 1 105 ? -5.961 -11.486 11.624 1.00 87.06 105 SER A O 1
ATOM 831 N N . ALA A 1 106 ? -6.342 -11.898 13.802 1.00 81.62 106 ALA A N 1
ATOM 832 C CA . ALA A 1 106 ? -7.797 -11.915 13.675 1.00 81.62 106 ALA A CA 1
ATOM 833 C C . ALA A 1 106 ? -8.327 -10.596 13.072 1.00 81.62 106 ALA A C 1
ATOM 835 O O . ALA A 1 106 ? -7.832 -9.522 13.427 1.00 81.62 106 ALA A O 1
ATOM 836 N N . PRO A 1 107 ? -9.334 -10.654 12.180 1.00 81.69 107 PRO A N 1
ATOM 837 C CA . PRO A 1 107 ? -9.821 -9.481 11.472 1.00 81.69 107 PRO A CA 1
ATOM 838 C C . PRO A 1 107 ? -10.378 -8.420 12.424 1.00 81.69 107 PRO A C 1
ATOM 840 O O . PRO A 1 107 ? -11.370 -8.636 13.122 1.00 81.69 107 PRO A O 1
ATOM 843 N N . GLY A 1 108 ? -9.751 -7.243 12.408 1.00 79.31 108 GLY A N 1
ATOM 844 C CA . GLY A 1 108 ? -10.278 -6.045 13.054 1.00 79.31 108 GLY A CA 1
ATOM 845 C C . GLY A 1 108 ? -11.530 -5.515 12.345 1.00 79.31 108 GLY A C 1
ATOM 846 O O . GLY A 1 108 ? -11.766 -5.789 11.162 1.00 79.31 108 GLY A O 1
ATOM 847 N N . LYS A 1 109 ? -12.342 -4.742 13.077 1.00 69.38 109 LYS A N 1
ATOM 848 C CA . LYS A 1 109 ? -13.602 -4.171 12.567 1.00 69.38 109 LYS A CA 1
ATOM 849 C C . LYS A 1 109 ? -13.470 -2.773 11.963 1.00 69.38 109 LYS A C 1
ATOM 851 O O . LYS A 1 109 ? -14.356 -2.386 11.214 1.00 69.38 109 LYS A O 1
ATOM 856 N N . ASP A 1 110 ? -12.407 -2.028 12.265 1.00 78.56 110 ASP A N 1
ATOM 857 C CA . ASP A 1 110 ? -12.270 -0.648 11.795 1.00 78.56 110 ASP A CA 1
ATOM 858 C C . ASP A 1 110 ? -10.870 -0.363 11.243 1.00 78.56 110 ASP A C 1
ATOM 860 O O . ASP A 1 110 ? -9.863 -0.489 11.938 1.00 78.56 110 ASP A O 1
ATOM 864 N N . ALA A 1 111 ? -10.836 0.024 9.970 1.00 87.00 111 ALA A N 1
ATOM 865 C CA . ALA A 1 111 ? -9.666 0.531 9.261 1.00 87.00 111 ALA A CA 1
ATOM 866 C C . ALA A 1 111 ? -9.964 1.867 8.564 1.00 87.00 111 ALA A C 1
ATOM 868 O O . ALA A 1 111 ? -9.188 2.315 7.720 1.00 87.00 111 ALA A O 1
ATOM 869 N N . THR A 1 112 ? -11.078 2.518 8.908 1.00 88.44 112 THR A N 1
ATOM 870 C CA . THR A 1 112 ? -11.575 3.711 8.214 1.00 88.44 112 THR A CA 1
ATOM 871 C C . THR A 1 112 ? -10.596 4.870 8.353 1.00 88.44 112 THR A C 1
ATOM 873 O O . THR A 1 112 ? -10.229 5.495 7.359 1.00 88.44 112 THR A O 1
ATOM 876 N N . GLU A 1 113 ? -10.108 5.129 9.569 1.00 90.44 113 GLU A N 1
ATOM 877 C CA . GLU A 1 113 ? -9.112 6.179 9.807 1.00 90.44 113 GLU A CA 1
ATOM 878 C C . GLU A 1 113 ? -7.780 5.862 9.112 1.00 90.44 113 GLU A C 1
ATOM 880 O O . GLU A 1 113 ? -7.220 6.727 8.441 1.00 90.44 113 GLU A O 1
ATOM 885 N N . ALA A 1 114 ? -7.295 4.619 9.208 1.00 92.12 114 ALA A N 1
ATOM 886 C CA . ALA A 1 114 ? -6.050 4.193 8.566 1.00 92.12 114 ALA A CA 1
ATOM 887 C C . ALA A 1 114 ? -6.123 4.322 7.033 1.00 92.12 114 ALA A C 1
ATOM 889 O O . ALA A 1 114 ? -5.187 4.812 6.403 1.00 92.12 114 ALA A O 1
ATOM 890 N N . LEU A 1 115 ? -7.266 3.980 6.433 1.00 92.00 115 LEU A N 1
ATOM 891 C CA . LEU A 1 115 ? -7.515 4.169 5.007 1.00 92.00 115 LEU A CA 1
ATOM 892 C C . LEU A 1 115 ? -7.525 5.654 4.617 1.00 92.00 115 LEU A C 1
ATOM 894 O O . LEU A 1 115 ? -6.934 6.029 3.608 1.00 92.00 115 LEU A O 1
ATOM 898 N N . LEU A 1 116 ? -8.137 6.521 5.429 1.00 92.75 116 LEU A N 1
ATOM 899 C CA . LEU A 1 116 ? -8.109 7.968 5.195 1.00 92.75 116 LEU A CA 1
ATOM 900 C C . LEU A 1 116 ? -6.692 8.543 5.309 1.00 92.75 116 LEU A C 1
ATOM 902 O O . LEU A 1 116 ? -6.308 9.389 4.501 1.00 92.75 116 LEU A O 1
ATOM 906 N N . ARG A 1 117 ? -5.892 8.071 6.273 1.00 93.31 117 ARG A N 1
ATOM 907 C CA . ARG A 1 117 ? -4.475 8.446 6.395 1.00 93.31 117 ARG A CA 1
ATOM 908 C C . ARG A 1 117 ? -3.681 8.025 5.159 1.00 93.31 117 ARG A C 1
ATOM 910 O O . ARG A 1 117 ? -2.933 8.848 4.633 1.00 93.31 117 ARG A O 1
ATOM 917 N N . LEU A 1 118 ? -3.902 6.811 4.645 1.00 93.38 118 LEU A N 1
ATOM 918 C CA . LEU A 1 118 ? -3.296 6.342 3.392 1.00 93.38 118 LEU A CA 1
ATOM 919 C C . LEU A 1 118 ? -3.683 7.212 2.192 1.00 93.38 118 LEU A C 1
ATOM 921 O O . LEU A 1 118 ? -2.820 7.558 1.392 1.00 93.38 118 LEU A O 1
ATOM 925 N N . GLU A 1 119 ? -4.952 7.602 2.062 1.00 92.75 119 GLU A N 1
ATOM 926 C CA . GLU A 1 119 ? -5.406 8.481 0.974 1.00 92.75 119 GLU A CA 1
ATOM 927 C C . GLU A 1 119 ? -4.800 9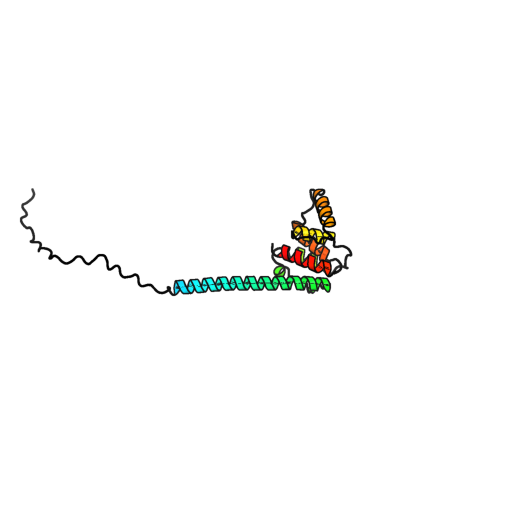.886 1.057 1.00 92.75 119 GLU A C 1
ATOM 929 O O . GLU A 1 119 ? -4.461 10.475 0.028 1.00 92.75 119 GLU A O 1
ATOM 934 N N . ILE A 1 120 ? -4.643 10.425 2.271 1.00 92.25 120 ILE A N 1
ATOM 935 C CA . ILE A 1 120 ? -3.955 11.700 2.501 1.00 92.25 120 ILE A CA 1
ATOM 936 C C . ILE A 1 120 ? -2.477 11.573 2.126 1.00 92.25 120 ILE A C 1
ATOM 938 O O . ILE A 1 120 ? -1.971 12.431 1.407 1.00 92.25 120 ILE A O 1
ATOM 942 N N . ALA A 1 121 ? -1.807 10.505 2.565 1.00 92.69 121 ALA A N 1
ATOM 943 C CA . ALA A 1 121 ? -0.406 10.238 2.249 1.00 92.69 121 ALA A CA 1
ATOM 944 C C . ALA A 1 121 ? -0.171 10.060 0.741 1.00 92.69 121 ALA A C 1
ATOM 946 O O . ALA A 1 121 ? 0.839 10.521 0.215 1.00 92.69 121 ALA A O 1
ATOM 947 N N . ALA A 1 122 ? -1.106 9.402 0.051 1.00 92.31 122 ALA A N 1
ATOM 948 C CA . ALA A 1 122 ? -1.079 9.169 -1.389 1.00 92.31 122 ALA A CA 1
ATOM 949 C C . ALA A 1 122 ? -1.539 10.380 -2.222 1.00 92.31 122 ALA A C 1
ATOM 951 O O . ALA A 1 122 ? -1.495 10.311 -3.448 1.00 92.31 122 ALA A O 1
ATOM 952 N N . GLU A 1 123 ? -1.999 11.460 -1.577 1.00 89.81 123 GLU A N 1
ATOM 953 C CA . GLU A 1 123 ? -2.507 12.679 -2.223 1.00 89.81 123 GLU A CA 1
ATOM 954 C C . GLU A 1 123 ? -3.651 12.407 -3.227 1.00 89.81 123 GLU A C 1
ATOM 956 O O . GLU A 1 123 ? -3.838 13.121 -4.210 1.00 89.81 123 GLU A O 1
ATOM 961 N N . LEU A 1 124 ? -4.457 11.370 -2.970 1.00 88.75 124 LEU A N 1
ATOM 962 C CA . LEU A 1 124 ? -5.547 10.950 -3.856 1.00 88.75 124 LEU A CA 1
ATOM 963 C C . LEU A 1 124 ? -6.878 11.624 -3.501 1.00 88.75 124 LEU A C 1
ATOM 965 O O . LEU A 1 124 ? -7.088 11.998 -2.343 1.00 88.75 124 LEU A O 1
ATOM 969 N N . PRO A 1 125 ? -7.811 11.769 -4.461 1.00 85.31 125 PRO A N 1
ATOM 970 C CA . PRO A 1 125 ? -9.167 12.215 -4.164 1.00 85.31 125 PRO A CA 1
ATOM 971 C C . PRO A 1 125 ? -9.895 11.181 -3.295 1.00 85.31 125 PRO A C 1
ATOM 973 O O . PRO A 1 125 ? -9.919 9.992 -3.608 1.00 85.31 125 PRO A O 1
ATOM 976 N N . THR A 1 126 ? -10.505 11.649 -2.206 1.00 86.19 126 THR A N 1
ATOM 977 C CA . THR A 1 126 ? -11.344 10.817 -1.331 1.00 86.19 126 THR A CA 1
ATOM 978 C C . THR A 1 126 ? -12.777 10.796 -1.877 1.00 86.19 126 THR A C 1
ATOM 980 O O . THR A 1 126 ? -13.271 11.859 -2.269 1.00 86.19 126 THR A O 1
ATOM 983 N N . PRO A 1 127 ? -13.463 9.636 -1.902 1.00 84.00 127 PRO A N 1
ATOM 984 C CA . PRO A 1 127 ? -14.860 9.545 -2.329 1.00 84.00 127 PRO A CA 1
ATOM 985 C C . PRO A 1 127 ? -15.775 10.501 -1.559 1.00 84.00 127 PRO A C 1
ATOM 987 O O . PRO A 1 127 ? -15.532 10.775 -0.382 1.00 84.00 127 PRO A O 1
ATOM 990 N N . ALA A 1 128 ? -16.845 10.974 -2.207 1.00 85.19 128 ALA A N 1
ATOM 991 C CA . ALA A 1 128 ? -17.746 11.993 -1.658 1.00 85.19 128 ALA A CA 1
ATOM 992 C C . ALA A 1 128 ? -18.273 11.648 -0.255 1.00 85.19 128 ALA A C 1
ATOM 994 O O . ALA A 1 128 ? -18.279 12.500 0.632 1.00 85.19 128 ALA A O 1
ATOM 995 N N . GLU A 1 129 ? -18.609 10.377 -0.037 1.00 86.12 129 GLU A N 1
ATOM 996 C CA . GLU A 1 129 ? -19.099 9.824 1.232 1.00 86.12 129 GLU A CA 1
ATOM 997 C C . GLU A 1 129 ? -18.116 10.010 2.402 1.00 86.12 129 GLU A C 1
ATOM 999 O O . GLU A 1 129 ? -18.521 10.085 3.560 1.00 86.12 129 GLU A O 1
ATOM 1004 N N . HIS A 1 130 ? -16.818 10.144 2.115 1.00 88.25 130 HIS A N 1
ATOM 1005 C CA . HIS A 1 130 ? -15.759 10.222 3.119 1.00 88.25 130 HIS A CA 1
ATOM 1006 C C . HIS A 1 130 ? -15.073 11.595 3.199 1.00 88.25 130 HIS A C 1
ATOM 1008 O O . HIS A 1 130 ? -14.163 11.782 4.011 1.00 88.25 130 HIS A O 1
ATOM 1014 N N . ILE A 1 131 ? -15.510 12.588 2.412 1.00 89.56 131 ILE A N 1
ATOM 1015 C CA . ILE A 1 131 ? -14.903 13.932 2.399 1.00 89.56 131 ILE A CA 1
ATOM 1016 C C . ILE A 1 131 ? -14.963 14.589 3.784 1.00 89.56 131 ILE A C 1
ATOM 1018 O O . ILE A 1 131 ? -13.968 15.157 4.243 1.00 89.56 131 ILE A O 1
ATOM 1022 N N . SER A 1 132 ? -16.102 14.497 4.474 1.00 91.06 132 SER A N 1
ATOM 1023 C CA . SER A 1 132 ? -16.264 15.066 5.818 1.00 91.06 132 SER A CA 1
ATOM 1024 C C . SER A 1 132 ? -15.325 14.408 6.833 1.00 91.06 132 SER A C 1
ATOM 1026 O O . SER A 1 132 ? -14.688 15.108 7.620 1.00 91.06 132 SER A O 1
ATOM 1028 N N . ALA A 1 133 ? -15.171 13.081 6.765 1.00 91.69 133 ALA A N 1
ATOM 1029 C CA . ALA A 1 133 ? -14.265 12.330 7.633 1.00 91.69 133 ALA A CA 1
ATOM 1030 C C . ALA A 1 133 ? -12.794 12.705 7.384 1.00 91.69 133 ALA A C 1
ATOM 1032 O O . ALA A 1 133 ? -12.050 12.940 8.335 1.00 91.69 133 ALA A O 1
ATOM 1033 N N . ARG A 1 134 ? -12.388 12.867 6.115 1.00 92.69 134 ARG A N 1
ATOM 1034 C CA . ARG A 1 134 ? -11.041 13.342 5.761 1.00 92.69 134 ARG A CA 1
ATOM 1035 C C . ARG A 1 134 ? -10.753 14.726 6.340 1.00 92.69 134 ARG A C 1
ATOM 1037 O O . ARG A 1 134 ? -9.695 14.929 6.928 1.00 92.69 134 ARG A O 1
ATOM 1044 N N . ARG A 1 135 ? -11.680 15.677 6.176 1.00 92.56 135 ARG A N 1
ATOM 1045 C CA . ARG A 1 135 ? -11.527 17.046 6.699 1.00 92.56 135 ARG A CA 1
ATOM 1046 C C . ARG A 1 135 ? -11.409 17.047 8.221 1.00 92.56 135 ARG A C 1
ATOM 1048 O O . ARG A 1 135 ? -10.524 17.707 8.756 1.00 92.56 135 ARG A O 1
ATOM 1055 N N . MET A 1 136 ? -12.253 16.274 8.907 1.00 92.69 136 MET A N 1
ATOM 1056 C CA . MET A 1 136 ? -12.180 16.120 10.362 1.00 92.69 136 MET A CA 1
ATOM 1057 C C . MET A 1 136 ? -10.819 15.561 10.798 1.00 92.69 136 MET A C 1
ATOM 1059 O O . MET A 1 136 ? -10.185 16.124 11.687 1.00 92.69 136 MET A O 1
ATOM 1063 N N . LEU A 1 137 ? -10.330 14.511 10.131 1.00 90.50 137 LEU A N 1
ATOM 1064 C CA . LEU A 1 137 ? -9.018 13.930 10.413 1.00 90.50 137 LEU 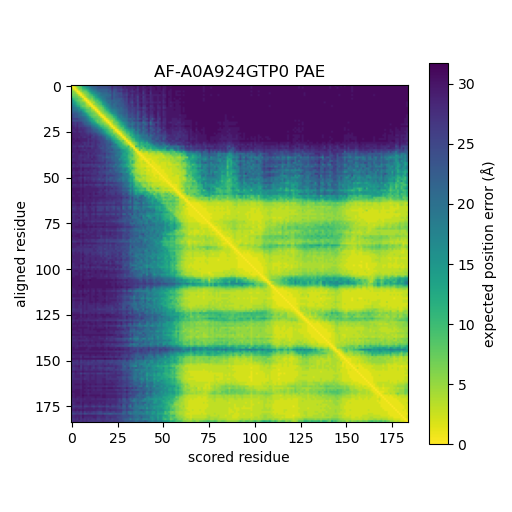A CA 1
ATOM 1065 C C . LEU A 1 137 ? -7.890 14.949 10.205 1.00 90.50 137 LEU A C 1
ATOM 1067 O O . LEU A 1 137 ? -7.011 15.072 11.050 1.00 90.50 137 LEU A O 1
ATOM 1071 N N . GLN A 1 138 ? -7.921 15.724 9.119 1.00 90.25 138 GLN A N 1
ATOM 1072 C CA . GLN A 1 138 ? -6.926 16.774 8.882 1.00 90.25 138 GLN A CA 1
ATOM 1073 C C . GLN A 1 138 ? -6.909 17.811 10.012 1.00 90.25 138 GLN A C 1
ATOM 1075 O O . GLN A 1 138 ? -5.833 18.170 10.485 1.00 90.25 138 GLN A O 1
ATOM 1080 N N . LEU A 1 139 ? -8.077 18.232 10.507 1.00 92.50 139 LEU A N 1
ATOM 1081 C CA . LEU A 1 139 ? -8.163 19.127 11.665 1.00 92.50 139 LEU A CA 1
ATOM 1082 C C . LEU A 1 139 ? -7.590 18.481 12.935 1.00 92.50 139 LEU A C 1
ATOM 1084 O O . LEU A 1 139 ? -6.847 19.130 13.666 1.00 92.50 139 LEU A O 1
ATOM 1088 N N . GLN A 1 140 ? -7.873 17.201 13.182 1.00 89.44 140 GLN A N 1
ATOM 1089 C CA . GLN A 1 140 ? -7.305 16.461 14.316 1.00 89.44 140 GLN A CA 1
ATOM 1090 C C . GLN A 1 140 ? -5.779 16.316 14.232 1.00 89.44 140 GLN A C 1
ATOM 1092 O O . GLN A 1 140 ? -5.101 16.298 15.257 1.00 89.44 140 GLN A O 1
ATOM 1097 N N . LEU A 1 141 ? -5.216 16.209 13.029 1.00 87.44 141 LEU A N 1
ATOM 1098 C CA . LEU A 1 141 ? -3.765 16.172 12.852 1.00 87.44 141 LEU A CA 1
ATOM 1099 C C . LEU A 1 141 ? -3.133 17.534 13.148 1.00 87.44 141 LEU A C 1
ATOM 1101 O O . LEU A 1 141 ? -2.085 17.584 13.784 1.00 87.44 141 LEU A O 1
ATOM 1105 N N . LEU A 1 142 ? -3.799 18.633 12.780 1.00 87.88 142 LEU A N 1
ATOM 1106 C CA . LEU A 1 142 ? -3.329 19.986 13.097 1.00 87.88 142 LEU A CA 1
ATOM 1107 C C . LEU A 1 142 ? -3.300 20.272 14.606 1.00 87.88 142 LEU A C 1
ATOM 1109 O O . LEU A 1 142 ? -2.470 21.058 15.059 1.00 87.88 142 LEU A O 1
ATOM 1113 N N . THR A 1 143 ? -4.159 19.629 15.404 1.00 88.25 143 THR A N 1
ATOM 1114 C CA . THR A 1 143 ? -4.134 19.793 16.868 1.00 88.25 143 THR A CA 1
ATOM 1115 C C . THR A 1 143 ? -3.031 18.973 17.543 1.00 88.25 143 THR A C 1
ATOM 1117 O O . THR A 1 143 ? -2.597 19.314 18.644 1.00 88.25 143 THR A O 1
ATOM 1120 N N . LYS A 1 144 ? -2.511 17.929 16.887 1.00 83.88 144 LYS A N 1
ATOM 1121 C CA . LYS A 1 144 ? -1.445 17.065 17.412 1.00 83.88 144 LYS A CA 1
ATOM 1122 C C . LYS A 1 144 ? -0.075 17.476 16.861 1.00 83.88 144 LYS A C 1
ATOM 1124 O O . LYS A 1 144 ? 0.477 16.813 15.990 1.00 83.88 144 LYS A O 1
ATOM 1129 N N . ARG A 1 145 ? 0.516 18.536 17.431 1.00 73.75 145 ARG A N 1
ATOM 1130 C CA . ARG A 1 145 ? 1.801 19.139 16.991 1.00 73.75 145 ARG A CA 1
ATOM 1131 C C . ARG A 1 145 ? 2.997 18.183 16.831 1.00 73.75 145 ARG A C 1
ATOM 1133 O O . ARG A 1 145 ? 3.898 18.519 16.077 1.00 73.75 145 ARG A O 1
ATOM 1140 N N . ASN A 1 146 ? 3.016 17.039 17.520 1.00 78.56 146 ASN A N 1
ATOM 1141 C CA . ASN A 1 146 ? 4.130 16.077 17.493 1.00 78.56 146 ASN A CA 1
ATOM 1142 C C . ASN A 1 146 ? 3.748 14.713 16.888 1.00 78.56 146 ASN A C 1
ATOM 1144 O O . ASN A 1 146 ? 4.488 13.746 17.055 1.00 78.56 146 ASN A O 1
ATOM 1148 N N . ALA A 1 147 ? 2.577 14.586 16.257 1.00 77.75 147 ALA A N 1
ATOM 1149 C CA . ALA A 1 147 ? 2.191 13.321 15.638 1.00 77.75 147 ALA A CA 1
ATOM 1150 C C . ALA A 1 147 ? 2.905 13.139 14.286 1.00 77.75 147 ALA A C 1
ATOM 1152 O O . ALA A 1 147 ? 2.974 14.098 13.515 1.00 77.75 147 ALA A O 1
ATOM 1153 N N . PRO A 1 148 ? 3.388 11.923 13.970 1.00 83.56 148 PRO A N 1
ATOM 1154 C CA . PRO A 1 148 ? 4.027 11.648 12.690 1.00 83.56 148 PRO A CA 1
ATOM 1155 C C . PRO A 1 148 ? 3.039 11.847 11.539 1.00 83.56 148 PRO A C 1
ATOM 1157 O O . PRO A 1 148 ? 1.847 11.498 11.628 1.00 83.56 148 PRO A O 1
ATOM 1160 N N . ALA A 1 149 ? 3.542 12.413 10.445 1.00 87.69 149 ALA A N 1
ATOM 1161 C CA . ALA A 1 149 ? 2.719 12.724 9.292 1.00 87.69 149 ALA A CA 1
ATOM 1162 C C . ALA A 1 149 ? 2.178 11.428 8.657 1.00 87.69 149 ALA A C 1
ATOM 1164 O O . ALA A 1 149 ? 2.846 10.387 8.690 1.00 87.69 149 ALA A O 1
ATOM 1165 N N . PRO A 1 150 ? 0.994 11.457 8.013 1.00 88.44 150 PRO A N 1
ATOM 1166 C CA . PRO A 1 150 ? 0.494 10.303 7.263 1.00 88.44 150 PRO A CA 1
ATOM 1167 C C . PRO A 1 150 ? 1.492 9.794 6.210 1.00 88.44 150 PRO A C 1
ATOM 1169 O O . PRO A 1 150 ? 1.576 8.597 5.969 1.00 88.44 150 PRO A O 1
ATOM 1172 N N . ALA A 1 151 ?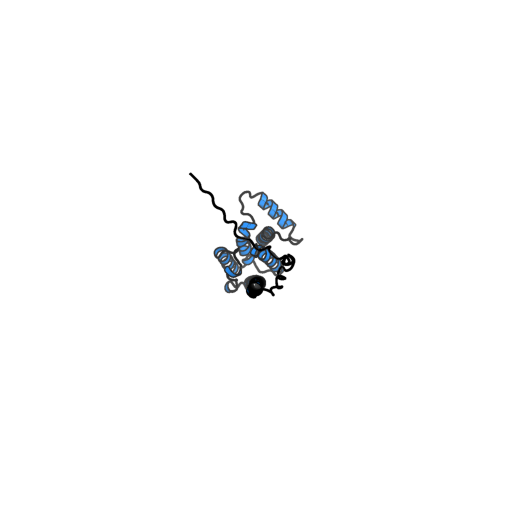 2.305 10.685 5.633 1.00 89.12 151 ALA A N 1
ATOM 1173 C CA . ALA A 1 151 ? 3.363 10.328 4.686 1.00 89.12 151 ALA A CA 1
ATOM 1174 C C . ALA A 1 151 ? 4.545 9.563 5.313 1.00 89.12 151 ALA A C 1
ATOM 1176 O O . ALA A 1 151 ? 5.273 8.898 4.588 1.00 89.12 151 ALA A O 1
ATOM 1177 N N . GLU A 1 152 ? 4.739 9.627 6.631 1.00 89.50 152 GLU A N 1
ATOM 1178 C CA . GLU A 1 152 ? 5.805 8.903 7.345 1.00 89.50 152 GLU A CA 1
ATOM 1179 C C . GLU A 1 152 ? 5.308 7.555 7.883 1.00 89.50 152 GLU A C 1
ATOM 1181 O O . GLU A 1 152 ? 6.068 6.600 7.999 1.00 89.50 152 GLU A O 1
ATOM 1186 N N . THR A 1 153 ? 4.009 7.466 8.178 1.00 92.12 153 THR A N 1
ATOM 1187 C CA . THR A 1 153 ? 3.371 6.305 8.827 1.00 92.12 153 THR A CA 1
ATOM 1188 C C . THR A 1 153 ? 2.524 5.459 7.884 1.00 92.12 153 THR A C 1
ATOM 1190 O O . THR A 1 153 ? 1.906 4.489 8.317 1.00 92.12 153 THR A O 1
ATOM 1193 N N . TRP A 1 154 ? 2.528 5.758 6.581 1.00 93.75 154 TRP A N 1
ATOM 1194 C CA . TRP A 1 154 ? 1.709 5.041 5.601 1.00 93.75 154 TRP A CA 1
ATOM 1195 C C . TRP A 1 154 ? 1.970 3.525 5.598 1.00 93.75 154 TRP A C 1
ATOM 1197 O O . TRP A 1 154 ? 1.045 2.750 5.383 1.00 93.75 154 TRP A O 1
ATOM 1207 N N . GLY A 1 155 ? 3.202 3.079 5.876 1.00 92.44 155 GLY A N 1
ATOM 1208 C CA . GLY A 1 155 ? 3.528 1.654 5.983 1.00 92.44 155 GLY A CA 1
ATOM 1209 C C . GLY A 1 155 ? 2.818 0.972 7.157 1.00 92.44 155 GLY A C 1
ATOM 1210 O O . GLY A 1 155 ? 2.307 -0.135 7.019 1.00 92.44 155 GLY A O 1
ATOM 1211 N N . GLU A 1 156 ? 2.716 1.640 8.302 1.00 92.19 156 GLU A N 1
ATOM 1212 C CA . GLU A 1 156 ? 1.971 1.137 9.462 1.00 92.19 156 GLU A CA 1
ATOM 1213 C C . GLU A 1 156 ? 0.461 1.211 9.233 1.00 92.19 156 GLU A C 1
ATOM 1215 O O . GLU A 1 156 ? -0.276 0.298 9.602 1.00 92.19 156 GLU A O 1
ATOM 1220 N N . ASP A 1 157 ? -0.011 2.279 8.589 1.00 93.50 157 ASP A N 1
ATOM 1221 C CA . ASP A 1 157 ? -1.423 2.439 8.256 1.00 93.50 157 ASP A CA 1
ATOM 1222 C C . ASP A 1 157 ? -1.876 1.386 7.230 1.00 93.50 157 ASP A C 1
ATOM 1224 O O . ASP A 1 157 ? -2.957 0.818 7.380 1.00 93.50 157 ASP A O 1
ATOM 1228 N N . ALA A 1 158 ? -1.022 1.013 6.271 1.00 93.75 158 ALA A N 1
ATOM 1229 C CA . ALA A 1 158 ? -1.247 -0.135 5.391 1.00 93.75 158 ALA A CA 1
ATOM 1230 C C . ALA A 1 158 ? -1.366 -1.449 6.177 1.00 93.75 158 ALA A C 1
ATOM 1232 O O . ALA A 1 158 ? -2.272 -2.234 5.904 1.00 93.75 158 ALA A O 1
ATOM 1233 N N . ALA A 1 159 ? -0.528 -1.662 7.199 1.00 93.44 159 ALA A N 1
ATOM 1234 C CA . ALA A 1 159 ? -0.626 -2.833 8.072 1.00 93.44 159 ALA A CA 1
ATOM 1235 C C . ALA A 1 159 ? -1.986 -2.890 8.785 1.00 93.44 159 ALA A C 1
ATOM 1237 O O . ALA A 1 159 ? -2.645 -3.928 8.787 1.00 93.44 159 ALA A O 1
ATOM 1238 N N . LYS A 1 160 ? -2.442 -1.761 9.347 1.00 92.69 160 LYS A N 1
ATOM 1239 C CA . LYS A 1 160 ? -3.748 -1.665 10.024 1.00 92.69 160 LYS A CA 1
ATOM 1240 C C . LYS A 1 160 ? -4.902 -1.988 9.078 1.00 92.69 160 LYS A C 1
ATOM 1242 O O . LYS A 1 160 ? -5.826 -2.693 9.477 1.00 92.69 160 LYS A O 1
ATOM 1247 N N . VAL A 1 161 ? -4.840 -1.515 7.831 1.00 93.62 161 VAL A N 1
ATOM 1248 C CA . VAL A 1 161 ? -5.864 -1.827 6.826 1.00 93.62 161 VAL A CA 1
ATOM 1249 C C . VAL A 1 161 ? -5.847 -3.310 6.449 1.00 93.62 161 VAL A C 1
ATOM 1251 O O . VAL A 1 161 ? -6.902 -3.936 6.455 1.00 93.62 161 VAL A O 1
ATOM 1254 N N . LEU A 1 162 ? -4.671 -3.899 6.212 1.00 92.19 162 LEU A N 1
ATOM 1255 C CA . LEU A 1 162 ? -4.533 -5.337 5.931 1.00 92.19 162 LEU A CA 1
ATOM 1256 C C . LEU A 1 162 ? -4.989 -6.218 7.109 1.00 92.19 162 LEU A C 1
ATOM 1258 O O . LEU A 1 162 ? -5.478 -7.330 6.913 1.00 92.19 162 LEU A O 1
ATOM 1262 N N . GLY A 1 163 ? -4.873 -5.712 8.338 1.00 90.75 163 GLY A N 1
ATOM 1263 C CA . GLY A 1 163 ? -5.393 -6.366 9.537 1.00 90.75 163 GLY A CA 1
ATOM 1264 C C . GLY A 1 163 ? -6.917 -6.307 9.678 1.00 90.75 163 GLY A C 1
ATOM 1265 O O . GLY A 1 163 ? -7.495 -7.136 10.387 1.00 90.75 163 GLY A O 1
ATOM 1266 N N . ALA A 1 164 ? -7.605 -5.399 8.986 1.00 91.75 164 ALA A N 1
ATOM 1267 C CA . ALA A 1 164 ? -9.062 -5.296 9.022 1.00 91.75 164 ALA A CA 1
ATOM 1268 C C . ALA A 1 164 ? -9.754 -6.249 8.039 1.00 91.75 164 ALA A C 1
ATOM 1270 O O . ALA A 1 164 ? -9.141 -6.808 7.125 1.00 91.75 164 ALA A O 1
ATOM 1271 N N . SER A 1 165 ? -11.042 -6.495 8.275 1.00 88.06 165 SER A N 1
ATOM 1272 C CA . SER A 1 165 ? -11.874 -7.334 7.401 1.00 88.06 165 SER A CA 1
ATOM 1273 C C . SER A 1 165 ? -11.810 -6.850 5.948 1.00 88.06 165 SER A C 1
ATOM 1275 O O . SER A 1 165 ? -11.838 -5.645 5.696 1.00 88.06 165 SER A O 1
ATOM 1277 N N . PHE A 1 166 ? -11.715 -7.787 5.003 1.00 87.94 166 PHE A N 1
ATOM 1278 C CA . PHE A 1 166 ? -11.697 -7.451 3.584 1.00 87.94 166 PHE A CA 1
ATOM 1279 C C . PHE A 1 166 ? -13.059 -6.892 3.163 1.00 87.94 166 PHE A C 1
ATOM 1281 O O . PHE A 1 166 ? -14.097 -7.494 3.435 1.00 87.94 166 PHE A O 1
ATOM 1288 N N . ASP A 1 167 ? -13.037 -5.751 2.481 1.00 87.44 167 ASP A N 1
ATOM 1289 C CA . ASP A 1 167 ? -14.206 -5.127 1.872 1.00 87.44 167 ASP A CA 1
ATOM 1290 C C . ASP A 1 167 ? -13.858 -4.716 0.440 1.00 87.44 167 ASP A C 1
ATOM 1292 O O . ASP A 1 167 ? -12.862 -4.026 0.206 1.00 87.44 167 ASP A O 1
ATOM 1296 N N . ALA A 1 168 ? -14.677 -5.133 -0.526 1.00 84.88 168 ALA A N 1
ATOM 1297 C CA . ALA A 1 168 ? -14.396 -4.921 -1.943 1.00 84.88 168 ALA A CA 1
ATOM 1298 C C . ALA A 1 168 ? -14.401 -3.429 -2.335 1.00 84.88 168 ALA A C 1
ATOM 1300 O O . ALA A 1 168 ? -13.616 -3.014 -3.193 1.00 84.88 168 ALA A O 1
ATOM 1301 N N . GLY A 1 169 ? -15.236 -2.606 -1.686 1.00 81.88 169 GLY A N 1
ATOM 1302 C CA . GLY A 1 169 ? -15.277 -1.158 -1.910 1.00 81.88 169 GLY A CA 1
ATOM 1303 C C . GLY A 1 169 ? -13.993 -0.470 -1.440 1.00 81.88 169 GLY A C 1
ATOM 1304 O O . GLY A 1 169 ? -13.399 0.341 -2.159 1.00 81.88 169 GLY A O 1
ATOM 1305 N N . ASN A 1 170 ? -13.503 -0.858 -0.265 1.00 86.19 170 ASN A N 1
ATOM 1306 C CA . ASN A 1 170 ? -12.255 -0.368 0.306 1.00 86.19 170 ASN A CA 1
ATOM 1307 C C . ASN A 1 170 ? -11.019 -0.933 -0.405 1.00 86.19 170 ASN A C 1
ATOM 1309 O O . ASN A 1 170 ? -10.034 -0.210 -0.558 1.00 86.19 170 ASN A O 1
ATOM 1313 N N . ALA A 1 171 ? -11.070 -2.162 -0.924 1.00 88.88 171 ALA A N 1
ATOM 1314 C CA . ALA A 1 171 ? -9.958 -2.792 -1.636 1.00 88.88 171 ALA A CA 1
ATOM 1315 C C . ALA A 1 171 ? -9.470 -1.956 -2.822 1.00 88.88 171 ALA A C 1
ATOM 1317 O O . ALA A 1 171 ? -8.266 -1.740 -2.982 1.00 88.88 171 ALA A O 1
ATOM 1318 N N . ARG A 1 172 ? -10.389 -1.389 -3.615 1.00 88.75 172 ARG A N 1
ATOM 1319 C CA . ARG A 1 172 ? -10.014 -0.522 -4.742 1.00 88.75 172 ARG A CA 1
ATOM 1320 C C . ARG A 1 172 ? -9.346 0.778 -4.287 1.00 88.75 172 ARG A C 1
ATOM 1322 O O . ARG A 1 172 ? -8.425 1.261 -4.948 1.00 88.75 172 ARG A O 1
ATOM 1329 N N . ARG A 1 173 ? -9.787 1.340 -3.160 1.00 90.62 173 ARG A N 1
ATOM 1330 C CA . ARG A 1 173 ? -9.215 2.563 -2.575 1.00 90.62 173 ARG A CA 1
ATOM 1331 C C . ARG A 1 173 ? -7.797 2.311 -2.071 1.00 90.62 173 ARG A C 1
ATOM 1333 O O . ARG A 1 173 ? -6.881 3.041 -2.447 1.00 90.62 173 ARG A O 1
ATOM 1340 N N . VAL A 1 174 ? -7.609 1.221 -1.326 1.00 91.56 174 VAL A N 1
ATOM 1341 C CA . VAL A 1 174 ? -6.297 0.750 -0.854 1.00 91.56 174 VAL A CA 1
ATOM 1342 C C . VAL A 1 174 ? -5.358 0.506 -2.027 1.00 91.56 174 VAL A C 1
ATOM 1344 O O . VAL A 1 174 ? -4.233 0.997 -2.021 1.00 91.56 174 VAL A O 1
ATOM 1347 N N . GLN A 1 175 ? -5.829 -0.182 -3.072 1.00 91.38 175 GLN A N 1
ATOM 1348 C CA . GLN A 1 175 ? -5.038 -0.449 -4.272 1.00 91.38 175 GLN A CA 1
ATOM 1349 C C . GLN A 1 175 ? -4.511 0.838 -4.907 1.00 91.38 175 GLN A C 1
ATOM 1351 O O . GLN A 1 175 ? -3.334 0.919 -5.255 1.00 91.38 175 GLN A O 1
ATOM 1356 N N . ASN A 1 176 ? -5.373 1.845 -5.067 1.00 91.06 176 ASN A N 1
ATOM 1357 C CA . ASN A 1 176 ? -4.985 3.117 -5.666 1.00 91.06 176 ASN A CA 1
ATOM 1358 C C . ASN A 1 176 ? -3.976 3.866 -4.784 1.00 91.06 176 ASN A C 1
ATOM 1360 O O . ASN A 1 176 ? -2.977 4.358 -5.310 1.00 91.06 176 ASN A O 1
ATOM 1364 N N . ALA A 1 177 ? -4.198 3.900 -3.464 1.00 92.50 177 ALA A N 1
ATOM 1365 C CA . ALA A 1 177 ? -3.289 4.535 -2.511 1.00 92.50 177 ALA A CA 1
ATOM 1366 C C . ALA A 1 177 ? -1.909 3.863 -2.504 1.00 92.50 177 ALA A C 1
ATOM 1368 O O . ALA A 1 177 ? -0.898 4.533 -2.710 1.00 92.50 177 ALA A O 1
ATOM 1369 N N . LEU A 1 178 ? -1.857 2.533 -2.371 1.00 91.25 178 LEU A N 1
ATOM 1370 C CA . LEU A 1 178 ? -0.604 1.774 -2.402 1.00 91.25 178 LEU A CA 1
ATOM 1371 C C . LEU A 1 178 ? 0.107 1.914 -3.749 1.00 91.25 178 LEU A C 1
ATOM 1373 O O . LEU A 1 178 ? 1.314 2.120 -3.787 1.00 91.25 178 LEU A O 1
ATOM 1377 N N . LYS A 1 179 ? -0.624 1.893 -4.869 1.00 90.94 179 LYS A N 1
ATOM 1378 C CA . LYS A 1 179 ? -0.034 2.116 -6.196 1.00 90.94 179 LYS A CA 1
ATOM 1379 C C . LYS A 1 179 ? 0.660 3.472 -6.315 1.00 90.94 179 LYS A C 1
ATOM 1381 O O . LYS A 1 179 ? 1.670 3.556 -7.009 1.00 90.94 179 LYS A O 1
ATOM 1386 N N . ALA A 1 180 ? 0.112 4.524 -5.709 1.00 90.88 180 ALA A N 1
ATOM 1387 C CA . ALA A 1 180 ? 0.743 5.840 -5.697 1.00 90.88 180 ALA A CA 1
ATOM 1388 C C . ALA A 1 180 ? 1.965 5.857 -4.768 1.00 90.88 180 ALA A C 1
ATOM 1390 O O . ALA A 1 180 ? 3.032 6.292 -5.188 1.00 90.88 180 ALA A O 1
ATOM 1391 N N . LEU A 1 181 ? 1.831 5.318 -3.552 1.00 90.25 181 LEU A N 1
ATOM 1392 C CA . LEU A 1 181 ? 2.883 5.311 -2.530 1.00 90.25 181 LEU A CA 1
ATOM 1393 C C . LEU A 1 181 ? 4.107 4.476 -2.932 1.00 90.25 181 LEU A C 1
ATOM 1395 O O . LEU A 1 181 ? 5.231 4.940 -2.776 1.00 90.25 181 LEU A O 1
ATOM 1399 N N . LEU A 1 182 ? 3.908 3.295 -3.526 1.00 87.88 182 LEU A N 1
ATOM 1400 C CA . LEU A 1 182 ? 5.001 2.417 -3.972 1.00 87.88 182 LEU A CA 1
ATOM 1401 C C . LEU A 1 182 ? 5.772 2.961 -5.184 1.00 87.88 182 LEU A C 1
ATOM 1403 O O . LEU A 1 182 ? 6.871 2.496 -5.474 1.00 87.88 182 LEU A O 1
ATOM 1407 N N . LYS A 1 183 ? 5.197 3.926 -5.911 1.00 84.38 183 LYS A N 1
ATOM 1408 C CA . LYS A 1 183 ? 5.846 4.576 -7.057 1.00 84.38 183 LYS A CA 1
ATOM 1409 C C . LYS A 1 183 ? 6.693 5.790 -6.683 1.00 84.38 183 LYS A C 1
ATOM 1411 O O . LYS A 1 183 ? 7.370 6.305 -7.573 1.00 84.38 183 LYS A O 1
ATOM 1416 N N . ARG A 1 184 ? 6.585 6.281 -5.446 1.00 79.62 184 ARG A N 1
ATOM 1417 C CA . ARG A 1 184 ? 7.341 7.452 -4.985 1.00 79.62 184 ARG A CA 1
ATOM 1418 C C . ARG A 1 184 ? 8.829 7.146 -4.874 1.00 79.62 184 ARG A C 1
ATOM 1420 O O . ARG A 1 184 ? 9.197 5.966 -4.666 1.00 79.62 184 ARG A O 1
#

Solvent-accessible surface area (backbone atoms only — not comparable to full-atom values): 10680 Å² total; per-residue (Å²): 137,85,80,90,78,95,76,82,79,87,72,79,79,78,72,90,70,75,79,77,70,94,73,75,64,75,74,75,68,81,69,64,75,48,68,64,64,49,48,52,47,52,50,51,51,50,51,50,49,48,52,51,49,51,50,50,49,48,56,52,49,47,54,48,41,56,51,37,39,50,50,15,45,68,70,48,35,51,86,50,45,64,52,41,79,65,58,25,91,76,43,48,65,68,49,47,50,45,33,37,51,26,31,65,38,79,67,39,92,72,32,66,67,33,49,46,36,32,30,61,45,37,72,52,91,67,58,81,94,45,43,66,59,49,53,51,50,54,55,57,50,69,72,38,88,84,62,82,50,41,72,76,43,37,60,59,28,50,16,47,38,45,16,18,62,77,45,78,78,55,47,57,54,50,51,53,24,50,59,47,51,50,68,102

Nearest PDB structures (foldseek):
  4j30-assembly1_B  TM=3.143E-01  e=4.086E+00  Salmonella enterica subsp. enterica serovar Typhimurium str. LT2
  5ayh-assembly1_A  TM=2.456E-01  e=3.697E+00  Mus musculus
  1h6g-assembly1_A  TM=2.477E-01  e=7.826E+00  Homo sapiens

Radius of gyration: 37.2 Å; Cα contacts (8 Å, |Δi|>4): 136; chains: 1; bounding box: 108×59×84 Å